Protein AF-A0A9N9NSD9-F1 (afdb_monomer)

Foldseek 3Di:
DPDDDADDQFPDDDPPGHGDPSNVVVVVVVVVVVVVVCVVPPDPDDPVNVCVVVVVVCVVCVPPVVVVVVVVVVVVVLVVVLVVLLVQLLVLLLVLLVVLLVVLLVVLVVCLVPDDPVVLVVSLVVLLQCLPALVDHPDPPPVSSVSSVVSVVVSQVSCVPPPCNVVSVVVVVVSSVVSSVVSSVVSSVVNVVSVVVVVVVVVVVD

Solvent-accessible surface area (backbone atoms only — not comparable to full-atom values): 11523 Å² total; per-residue (Å²): 136,94,74,86,82,74,56,60,68,34,75,46,95,52,96,81,40,54,74,20,66,65,25,51,49,48,52,52,49,49,52,50,52,50,52,49,52,58,67,72,39,88,70,81,73,53,69,67,61,51,50,50,50,51,48,51,48,48,53,63,49,63,55,60,56,46,64,51,46,52,50,50,48,52,52,47,50,53,49,50,54,50,49,53,50,51,50,53,27,49,54,29,44,51,49,27,52,49,54,48,50,52,52,51,52,52,52,48,66,73,51,52,93,73,68,46,76,69,56,49,55,55,45,57,50,49,52,58,56,54,51,43,54,56,85,42,67,80,57,84,87,46,60,43,28,51,52,20,43,52,44,41,52,52,47,47,66,73,26,69,93,40,9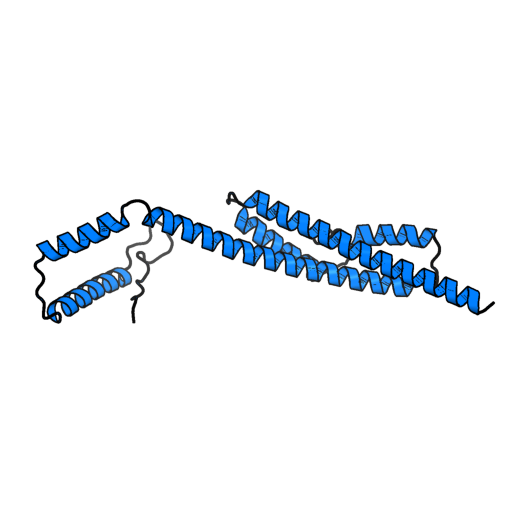4,60,30,65,61,54,54,50,52,51,53,53,45,50,53,50,53,39,54,51,53,50,50,53,52,51,52,54,52,52,54,51,53,55,54,53,54,51,54,56,64,75,75,109

Radius of gyration: 31.67 Å; Cα contacts (8 Å, |Δi|>4): 102; chains: 1; bounding box: 67×34×93 Å

Organism: NCBI:txid144679

Structure (mmCIF, N/CA/C/O backbone):
data_AF-A0A9N9NSD9-F1
#
_entry.id   AF-A0A9N9NSD9-F1
#
loop_
_atom_site.group_PDB
_atom_site.id
_atom_site.type_symbol
_atom_site.label_atom_id
_atom_site.label_alt_id
_atom_site.label_comp_id
_atom_site.label_asym_id
_atom_site.label_entity_id
_atom_site.label_seq_id
_atom_site.pdbx_PDB_ins_code
_atom_site.Cartn_x
_atom_site.Cartn_y
_atom_site.Cartn_z
_atom_site.occupancy
_atom_site.B_iso_or_equiv
_atom_site.auth_seq_id
_atom_site.auth_comp_id
_atom_site.auth_asym_id
_atom_site.auth_atom_id
_atom_site.pdbx_PDB_model_num
ATOM 1 N N . GLU A 1 1 ? -0.241 -4.561 39.359 1.00 40.72 1 GLU A N 1
ATOM 2 C CA . GLU A 1 1 ? -0.656 -4.460 37.942 1.00 40.72 1 GLU A CA 1
ATOM 3 C C . GLU A 1 1 ? -1.825 -3.500 37.853 1.00 40.72 1 GLU A C 1
ATOM 5 O O . GLU A 1 1 ? -2.701 -3.577 38.703 1.00 40.72 1 GLU A O 1
ATOM 10 N N . LEU A 1 2 ? -1.791 -2.540 36.927 1.00 46.28 2 LEU A N 1
ATOM 11 C CA . LEU A 1 2 ? -2.645 -1.347 37.004 1.00 46.28 2 LEU A CA 1
ATOM 12 C C . LEU A 1 2 ? -3.941 -1.409 36.187 1.00 46.28 2 LEU A C 1
ATOM 14 O O . LEU A 1 2 ? -4.759 -0.519 36.351 1.00 46.28 2 LEU A O 1
ATOM 18 N N . LEU A 1 3 ? -4.199 -2.450 35.393 1.00 54.34 3 LEU A N 1
ATOM 19 C CA . LEU A 1 3 ? -5.506 -2.672 34.764 1.00 54.34 3 LEU A CA 1
ATOM 20 C C . LEU A 1 3 ? -5.724 -4.176 34.573 1.00 54.34 3 LEU A C 1
ATOM 22 O O . LEU A 1 3 ? -5.040 -4.813 33.777 1.00 54.34 3 LEU A O 1
ATOM 26 N N . LYS A 1 4 ? -6.660 -4.747 35.334 1.00 63.72 4 LYS A N 1
ATOM 27 C CA . LYS A 1 4 ? -7.074 -6.146 35.193 1.00 63.72 4 LYS A CA 1
ATOM 28 C C . LYS A 1 4 ? -7.916 -6.258 33.925 1.00 63.72 4 LYS A C 1
ATOM 30 O O . LYS A 1 4 ? -8.929 -5.572 33.794 1.00 63.72 4 LYS A O 1
ATOM 35 N N . GLN A 1 5 ? -7.463 -7.061 32.973 1.00 71.75 5 GLN A N 1
ATOM 36 C CA . GLN A 1 5 ? -8.176 -7.257 31.718 1.00 71.75 5 GLN A CA 1
ATOM 37 C C . GLN A 1 5 ? -9.383 -8.171 31.960 1.00 71.75 5 GLN A C 1
ATOM 39 O O . GLN A 1 5 ? -9.229 -9.247 32.531 1.00 71.75 5 GLN A O 1
ATOM 44 N N . PHE A 1 6 ? -10.570 -7.722 31.549 1.00 78.38 6 PHE A N 1
ATOM 45 C CA . PHE A 1 6 ? -11.799 -8.514 31.606 1.00 78.38 6 PHE A CA 1
ATOM 46 C C . PHE A 1 6 ? -11.888 -9.452 30.407 1.00 78.38 6 PHE A C 1
ATOM 48 O O . PHE A 1 6 ? -11.532 -9.075 29.285 1.00 78.38 6 PHE A O 1
ATOM 55 N N . HIS A 1 7 ? -12.433 -10.643 30.630 1.00 85.31 7 HIS A N 1
ATOM 56 C CA . HIS A 1 7 ? -12.840 -11.537 29.560 1.00 85.31 7 HIS A CA 1
ATOM 57 C C . HIS A 1 7 ? -14.020 -10.945 28.764 1.00 85.31 7 HIS A C 1
ATOM 59 O O . HIS A 1 7 ? -14.710 -10.035 29.229 1.00 85.31 7 HIS A O 1
ATOM 65 N N . PRO A 1 8 ? -14.266 -11.408 27.529 1.00 79.31 8 PRO A N 1
ATOM 66 C CA . PRO A 1 8 ? -15.390 -10.927 26.732 1.00 79.31 8 PRO A CA 1
ATOM 67 C C . PRO A 1 8 ? -16.741 -11.159 27.421 1.00 79.31 8 PRO A C 1
ATOM 69 O O . PRO A 1 8 ? -16.993 -12.227 27.964 1.00 79.31 8 PRO A O 1
ATOM 72 N N . PHE A 1 9 ? -17.655 -10.191 27.315 1.00 78.06 9 PHE A N 1
ATOM 73 C CA . PHE A 1 9 ? -18.998 -10.257 27.916 1.00 78.06 9 PHE A CA 1
ATOM 74 C C . PHE A 1 9 ? -19.836 -11.475 27.469 1.00 78.06 9 PHE A C 1
ATOM 76 O O . PHE A 1 9 ? -20.730 -11.919 28.189 1.00 78.06 9 PHE A O 1
ATOM 83 N N . LYS A 1 10 ? -19.565 -12.025 26.281 1.00 80.00 10 LYS A N 1
ATOM 84 C CA . LYS A 1 10 ? -20.271 -13.179 25.704 1.00 80.00 10 LYS A CA 1
ATOM 85 C C . LYS A 1 10 ? -19.296 -14.306 25.391 1.00 80.00 10 LYS A C 1
ATOM 87 O O . LYS A 1 10 ? -18.181 -14.046 24.946 1.00 80.00 10 LYS A O 1
ATOM 92 N N . ASN A 1 11 ? -19.765 -15.550 25.488 1.00 78.69 11 ASN A N 1
ATOM 93 C CA . ASN A 1 11 ? -19.000 -16.753 25.126 1.00 78.69 11 ASN A CA 1
ATOM 94 C C . ASN A 1 11 ? -18.931 -17.000 23.601 1.00 78.69 11 ASN A C 1
ATOM 96 O O . ASN A 1 11 ? -18.936 -18.137 23.134 1.00 78.69 11 ASN A O 1
ATOM 100 N N . GLY A 1 12 ? -18.894 -15.933 22.799 1.00 67.88 12 GLY A N 1
ATOM 101 C CA . GLY A 1 12 ? -18.822 -16.018 21.344 1.00 67.88 12 GLY A CA 1
ATOM 102 C C . GLY A 1 12 ? -18.992 -14.668 20.646 1.00 67.88 12 GLY A C 1
ATOM 103 O O . GLY A 1 12 ? -19.476 -13.702 21.229 1.00 67.88 12 GLY A O 1
ATOM 104 N N . ALA A 1 13 ? -18.612 -14.618 19.368 1.00 66.75 13 ALA A N 1
ATOM 105 C CA . ALA A 1 13 ? -18.650 -13.413 18.533 1.00 66.75 13 ALA A CA 1
ATOM 106 C C . ALA A 1 13 ? -20.033 -13.105 17.916 1.00 66.75 13 ALA A C 1
ATOM 108 O O . ALA A 1 13 ? -20.178 -12.113 17.204 1.00 66.75 13 ALA A O 1
ATOM 109 N N . SER A 1 14 ? -21.055 -13.937 18.156 1.00 67.38 14 SER A N 1
ATOM 110 C CA . SER A 1 14 ? -22.394 -13.729 17.594 1.00 67.38 14 SER A CA 1
ATOM 111 C C . SER A 1 14 ? -23.263 -12.829 18.478 1.00 67.38 14 SER A C 1
ATOM 113 O O . SER A 1 14 ? -23.148 -12.793 19.706 1.00 67.38 14 SER A O 1
ATOM 115 N N . THR A 1 15 ? -24.203 -12.119 17.855 1.00 63.25 15 THR A N 1
ATOM 116 C CA . THR A 1 15 ? -25.188 -11.275 18.550 1.00 63.25 15 THR A CA 1
ATOM 117 C C . THR A 1 15 ? -26.047 -12.059 19.547 1.00 63.25 15 THR A C 1
ATOM 119 O O . THR A 1 15 ? -26.429 -11.496 20.574 1.00 63.25 15 THR A O 1
ATOM 122 N N . TYR A 1 16 ? -26.262 -13.354 19.304 1.00 70.94 16 TYR A N 1
ATOM 123 C CA . TYR A 1 16 ? -27.062 -14.263 20.135 1.00 70.94 16 TYR A CA 1
ATOM 124 C C . TYR A 1 16 ? -26.241 -15.122 21.108 1.00 70.94 16 TYR A C 1
ATOM 126 O O . TYR A 1 16 ? -26.807 -15.993 21.764 1.00 70.94 16 TYR A O 1
ATOM 134 N N . ALA A 1 17 ? -24.921 -14.922 21.198 1.00 72.56 17 ALA A N 1
ATOM 135 C CA . ALA A 1 17 ? -24.093 -15.703 22.110 1.00 72.56 17 ALA A CA 1
ATOM 136 C C . ALA A 1 17 ? -24.527 -15.488 23.576 1.00 72.56 17 ALA A C 1
ATOM 138 O O . ALA A 1 17 ? -24.829 -14.349 23.961 1.00 72.56 17 ALA A O 1
ATOM 139 N N . PRO A 1 18 ? -24.561 -16.560 24.390 1.00 74.75 18 PRO A N 1
ATOM 140 C CA . PRO A 1 18 ? -24.942 -16.463 25.791 1.00 74.75 18 PRO A CA 1
ATOM 141 C C . PRO A 1 18 ? -23.910 -15.644 26.592 1.00 74.75 18 PRO A C 1
ATOM 143 O O . PRO A 1 18 ? -22.751 -15.526 26.166 1.00 74.75 18 PRO A O 1
ATOM 146 N N . PRO A 1 19 ? -24.311 -15.078 27.747 1.00 78.94 19 PRO A N 1
ATOM 147 C CA . PRO A 1 19 ? -23.400 -14.369 28.645 1.00 78.94 19 PRO A CA 1
ATOM 148 C C . PRO A 1 19 ? -22.202 -15.236 29.051 1.00 78.94 19 PRO A C 1
ATOM 150 O O . PRO A 1 19 ? -22.341 -16.447 29.219 1.00 78.94 19 PRO A O 1
ATOM 153 N N . SER A 1 20 ? -21.030 -14.617 29.199 1.00 85.75 20 SER A N 1
ATOM 154 C CA . SER A 1 20 ? -19.822 -15.313 29.639 1.00 85.75 20 SER A CA 1
ATOM 155 C C . SER A 1 20 ? -19.809 -15.516 31.152 1.00 85.75 20 SER A C 1
ATOM 157 O O . SER A 1 20 ? -19.921 -14.562 31.923 1.00 85.75 20 SER A O 1
ATOM 159 N N . GLU A 1 21 ? -19.628 -16.767 31.567 1.00 85.44 21 GLU A N 1
ATOM 160 C CA . GLU A 1 21 ? -19.418 -17.138 32.967 1.00 85.44 21 GLU A CA 1
ATOM 161 C C . GLU A 1 21 ? -18.079 -16.591 33.482 1.00 85.44 21 GLU A C 1
ATOM 163 O O . GLU A 1 21 ? -18.027 -16.024 34.567 1.00 85.44 21 GLU A O 1
ATOM 168 N N . GLN A 1 22 ? -17.029 -16.616 32.655 1.00 82.50 22 GLN A N 1
ATOM 169 C CA . GLN A 1 22 ? -15.723 -16.038 32.990 1.00 82.50 22 GLN A CA 1
ATOM 170 C C . GLN A 1 22 ? -15.800 -14.519 33.184 1.00 82.50 22 GLN A C 1
ATOM 172 O O . GLN A 1 22 ? -15.206 -13.981 34.114 1.00 82.50 22 GLN A O 1
ATOM 177 N N . TYR A 1 23 ? -16.577 -13.812 32.357 1.00 82.38 23 TYR A N 1
ATOM 178 C CA . TYR A 1 23 ? -16.827 -12.386 32.587 1.00 82.38 23 TYR A CA 1
ATOM 179 C C . TYR A 1 23 ? -17.579 -12.142 33.900 1.00 82.38 23 TYR A C 1
ATOM 181 O O . TYR A 1 23 ? -17.274 -11.195 34.624 1.00 82.38 23 TYR A O 1
ATOM 189 N N . HIS A 1 24 ? -18.557 -12.991 34.227 1.00 83.06 24 HIS A N 1
ATOM 190 C CA . HIS A 1 24 ? -19.264 -12.904 35.502 1.00 83.06 24 HIS A CA 1
ATOM 191 C C . HIS A 1 24 ? -18.311 -13.107 36.691 1.00 83.06 24 HIS A C 1
ATOM 193 O O . HIS A 1 24 ? -18.354 -12.334 37.649 1.00 83.06 24 HIS A O 1
ATOM 199 N N . GLU A 1 25 ? -17.406 -14.081 36.609 1.00 85.12 25 GLU A N 1
ATOM 200 C CA . GLU A 1 25 ? -16.359 -14.312 37.608 1.00 85.12 25 GLU A CA 1
ATOM 201 C C . GLU A 1 25 ? -15.393 -13.129 37.726 1.00 85.12 25 GLU A C 1
ATOM 203 O O . GLU A 1 25 ? -15.065 -12.721 38.841 1.00 85.12 25 GLU A O 1
ATOM 208 N N . ASP A 1 26 ? -14.980 -12.522 36.611 1.00 79.81 26 ASP A N 1
ATOM 209 C CA . ASP A 1 26 ? -14.129 -11.329 36.627 1.00 79.81 26 ASP A CA 1
ATOM 210 C C . ASP A 1 26 ? -14.802 -10.156 37.341 1.00 79.81 26 ASP A C 1
ATOM 212 O O . ASP A 1 26 ? -14.161 -9.452 38.127 1.00 79.81 26 ASP A O 1
ATOM 216 N N . VAL A 1 27 ? -16.099 -9.956 37.090 1.00 77.12 27 VAL A N 1
ATOM 217 C CA . VAL A 1 27 ? -16.915 -8.929 37.746 1.00 77.12 27 VAL A CA 1
ATOM 218 C C . VAL A 1 27 ? -17.038 -9.214 39.241 1.00 77.12 27 VAL A C 1
ATOM 220 O O . VAL A 1 27 ? -16.793 -8.319 40.050 1.00 77.12 27 VAL A O 1
ATOM 223 N N . ASN A 1 28 ? -17.343 -10.455 39.627 1.00 81.38 28 ASN A N 1
ATOM 224 C CA . ASN A 1 28 ? -17.419 -10.851 41.035 1.00 81.38 28 ASN A CA 1
ATOM 225 C C . ASN A 1 28 ? -16.077 -10.642 41.742 1.00 81.38 28 ASN A C 1
ATOM 227 O O . ASN A 1 28 ? -16.026 -10.047 42.817 1.00 81.38 28 ASN A O 1
ATOM 231 N N . LYS A 1 29 ? -14.975 -11.037 41.102 1.00 82.44 29 LYS A N 1
ATOM 232 C CA . LYS A 1 29 ? -13.626 -10.851 41.633 1.00 82.44 29 LYS A CA 1
ATOM 233 C C . LYS A 1 29 ? -13.256 -9.371 41.736 1.00 82.44 29 LYS A C 1
ATOM 235 O O . LYS A 1 29 ? -12.608 -8.983 42.699 1.00 82.44 29 LYS A O 1
ATOM 240 N N . LEU A 1 30 ? -13.668 -8.525 40.785 1.00 77.75 30 LEU A N 1
ATOM 241 C CA . LEU A 1 30 ? -13.504 -7.072 40.902 1.00 77.75 30 LEU A CA 1
ATOM 242 C C . LEU A 1 30 ? -14.268 -6.533 42.119 1.00 77.75 30 LEU A C 1
ATOM 244 O O . LEU A 1 30 ? -13.713 -5.737 42.872 1.00 77.75 30 LEU A O 1
ATOM 248 N N . TYR A 1 31 ? -15.516 -6.960 42.328 1.00 73.44 31 TYR A N 1
ATOM 249 C CA . TYR A 1 31 ? -16.283 -6.554 43.505 1.00 73.44 31 TYR A CA 1
ATOM 250 C C . TYR A 1 31 ? -15.598 -6.982 44.804 1.00 73.44 31 TYR A C 1
ATOM 252 O O . TYR A 1 31 ? -15.484 -6.169 45.720 1.00 73.44 31 TYR A O 1
ATOM 260 N N . GLU A 1 32 ? -15.098 -8.215 44.883 1.00 81.19 32 GLU A N 1
ATOM 261 C CA . GLU A 1 32 ? -14.335 -8.697 46.038 1.00 81.19 32 GLU A CA 1
ATOM 262 C C . GLU A 1 32 ? -13.052 -7.888 46.265 1.00 81.19 32 GLU A C 1
ATOM 264 O O . GLU A 1 32 ? -12.787 -7.476 47.396 1.00 81.19 32 GLU A O 1
ATOM 269 N N . ASP A 1 33 ? -12.294 -7.609 45.201 1.00 77.88 33 ASP A N 1
ATOM 270 C CA . ASP A 1 33 ? -11.059 -6.822 45.249 1.00 77.88 33 ASP A CA 1
ATOM 271 C C . ASP A 1 33 ? -11.339 -5.387 45.739 1.00 77.88 33 ASP A C 1
ATOM 273 O O . ASP A 1 33 ? -10.637 -4.886 46.622 1.00 77.88 33 ASP A O 1
ATOM 277 N N . ILE A 1 34 ? -12.401 -4.742 45.237 1.00 71.12 34 ILE A N 1
ATOM 278 C CA . ILE A 1 34 ? -12.847 -3.412 45.685 1.00 71.12 34 ILE A CA 1
ATOM 279 C C . ILE A 1 34 ? -13.270 -3.461 47.153 1.00 71.12 34 ILE A C 1
ATOM 281 O O . ILE A 1 34 ? -12.830 -2.633 47.945 1.00 71.12 34 ILE A O 1
ATOM 285 N N . LEU A 1 35 ? -14.099 -4.433 47.545 1.00 75.12 35 LEU A N 1
ATOM 286 C CA . LEU A 1 35 ? -14.573 -4.562 48.923 1.00 75.12 35 LEU A CA 1
ATOM 287 C C . LEU A 1 35 ? -13.421 -4.809 49.898 1.00 75.12 35 LEU A C 1
ATOM 289 O O . LEU A 1 35 ? -13.429 -4.263 51.001 1.00 75.12 35 LEU A O 1
ATOM 293 N N . LYS A 1 36 ? -12.434 -5.615 49.503 1.00 79.31 36 LYS A N 1
ATOM 294 C CA . LYS A 1 36 ? -11.221 -5.852 50.284 1.00 79.31 36 LYS A CA 1
ATOM 295 C C . LYS A 1 36 ? -10.394 -4.573 50.408 1.00 79.31 36 LYS A C 1
ATOM 297 O O . LYS A 1 36 ? -10.096 -4.165 51.524 1.00 79.31 36 LYS A O 1
ATOM 302 N N . ALA A 1 37 ? -10.131 -3.883 49.299 1.00 68.94 37 ALA A N 1
ATOM 303 C CA . ALA A 1 37 ? -9.411 -2.611 49.309 1.00 68.94 37 ALA A CA 1
ATOM 304 C C . ALA A 1 37 ? -10.123 -1.542 50.161 1.00 68.94 37 ALA A C 1
ATOM 306 O O . ALA A 1 37 ? -9.478 -0.824 50.919 1.00 68.94 37 ALA A O 1
ATOM 307 N N . CYS A 1 38 ? -11.457 -1.471 50.107 1.00 67.00 38 CYS A N 1
ATOM 308 C CA . CYS A 1 38 ? -12.258 -0.578 50.945 1.00 67.00 38 CYS A CA 1
ATOM 309 C C . CYS A 1 38 ? -12.209 -0.939 52.436 1.00 67.00 38 CYS A C 1
ATOM 311 O O . CYS A 1 38 ? -12.295 -0.042 53.269 1.00 67.00 38 CYS A O 1
ATOM 313 N N . LYS A 1 39 ? -12.086 -2.226 52.788 1.00 72.19 39 LYS A N 1
ATOM 314 C CA . LYS A 1 39 ? -11.904 -2.671 54.181 1.00 72.19 39 LYS A CA 1
ATOM 315 C C . LYS A 1 39 ? -10.501 -2.364 54.704 1.00 72.19 39 LYS A C 1
ATOM 317 O O . LYS A 1 39 ? -10.365 -2.030 55.878 1.00 72.19 39 LYS A O 1
ATOM 322 N N . ASP A 1 40 ? -9.496 -2.466 53.837 1.00 71.94 40 ASP A N 1
ATOM 323 C CA . ASP A 1 40 ? -8.088 -2.224 54.165 1.00 71.94 40 ASP A CA 1
ATOM 324 C C . ASP A 1 40 ? -7.746 -0.717 54.203 1.00 71.94 40 ASP A C 1
ATOM 326 O O . ASP A 1 40 ? -6.752 -0.309 54.807 1.00 71.94 40 ASP A O 1
ATOM 330 N N . LEU A 1 41 ? -8.590 0.135 53.608 1.00 65.06 41 LEU A N 1
ATOM 331 C CA . LEU A 1 41 ? -8.523 1.590 53.727 1.00 65.06 41 LEU A CA 1
ATOM 332 C C . LEU A 1 41 ? -8.977 2.032 55.128 1.00 65.06 41 LEU A C 1
ATOM 334 O O . LEU A 1 41 ? -10.154 1.995 55.482 1.00 65.06 41 LEU A O 1
ATOM 338 N N . SER A 1 42 ? -8.028 2.517 55.927 1.00 57.84 42 SER A N 1
ATOM 339 C CA . SER A 1 42 ? -8.248 3.037 57.285 1.00 57.84 42 SER A CA 1
ATOM 340 C C . SER A 1 42 ? -9.151 4.280 57.335 1.00 57.84 42 SER A C 1
ATOM 342 O O . SER A 1 42 ? -9.717 4.596 58.384 1.00 57.84 42 SER A O 1
ATOM 344 N N . SER A 1 43 ? -9.344 4.965 56.205 1.00 62.41 43 SER A N 1
ATOM 345 C CA . SER A 1 43 ? -10.315 6.046 56.049 1.00 62.41 43 SER A CA 1
ATOM 346 C C . SER A 1 43 ? -11.679 5.490 55.630 1.00 62.41 43 SER A C 1
ATOM 348 O O . SER A 1 43 ? -11.928 5.243 54.448 1.00 62.41 43 SER A O 1
ATOM 350 N N . LYS A 1 44 ? -12.595 5.330 56.589 1.00 65.00 44 LYS A N 1
ATOM 351 C CA . LYS A 1 44 ? -14.011 5.094 56.280 1.00 65.00 44 LYS A CA 1
ATOM 352 C C . LYS A 1 44 ? -14.590 6.360 55.647 1.00 65.00 44 LYS A C 1
ATOM 354 O O . LYS A 1 44 ? -14.948 7.292 56.358 1.00 65.00 44 LYS A O 1
ATOM 359 N N . ILE A 1 45 ? -14.649 6.406 54.320 1.00 69.31 45 ILE A N 1
ATOM 360 C CA . ILE A 1 45 ? -15.426 7.420 53.605 1.00 69.31 45 ILE A CA 1
ATOM 361 C C . ILE A 1 45 ? -16.899 7.025 53.684 1.00 69.31 45 ILE A C 1
ATOM 363 O O . ILE A 1 45 ? -17.262 5.871 53.450 1.00 69.31 45 ILE A O 1
ATOM 367 N N . GLU A 1 46 ? -17.759 7.980 54.022 1.00 74.75 46 GLU A N 1
ATOM 368 C CA . GLU A 1 46 ? -19.199 7.752 54.001 1.00 74.75 46 GLU A CA 1
ATOM 369 C C . GLU A 1 46 ? -19.690 7.593 52.559 1.00 74.75 46 GLU A C 1
ATOM 371 O O . GLU A 1 46 ? -19.252 8.307 51.655 1.00 74.75 46 GLU A O 1
ATOM 376 N N . PHE A 1 47 ? -20.657 6.697 52.334 1.00 68.06 47 PHE A N 1
ATOM 377 C CA . PHE A 1 47 ? -21.208 6.436 50.998 1.00 68.06 47 PHE A CA 1
ATOM 378 C C . PHE A 1 47 ? -21.668 7.715 50.283 1.00 68.06 47 PHE A C 1
ATOM 380 O O . PHE A 1 47 ? -21.495 7.839 49.076 1.00 68.06 47 PHE A O 1
ATOM 387 N N . LYS A 1 48 ? -22.195 8.698 51.025 1.00 73.25 48 LYS A N 1
ATOM 388 C CA . LYS A 1 48 ? -22.604 9.998 50.478 1.00 73.25 48 LYS A CA 1
ATOM 389 C C . LYS A 1 48 ? -21.429 10.768 49.866 1.00 73.25 48 LYS A C 1
ATOM 391 O O . LYS A 1 48 ? -21.548 11.253 48.746 1.00 73.25 48 LYS A O 1
ATOM 396 N N . GLN A 1 49 ? -20.299 10.826 50.567 1.00 69.81 49 GLN A N 1
ATOM 397 C CA . GLN A 1 49 ? -19.079 11.477 50.084 1.00 69.81 49 GLN A CA 1
ATOM 398 C C . GLN A 1 49 ? -18.496 10.726 48.882 1.00 69.81 49 GLN A C 1
ATOM 400 O O . GLN A 1 49 ? -18.074 11.345 47.910 1.00 69.81 49 GLN A O 1
ATOM 405 N N . TRP A 1 50 ? -18.524 9.390 48.909 1.00 74.75 50 TRP A N 1
ATOM 406 C CA . TRP A 1 50 ? -18.100 8.576 47.769 1.00 74.75 50 TRP A CA 1
ATOM 407 C C . TRP A 1 50 ? -18.987 8.804 46.539 1.00 74.75 50 TRP A C 1
ATOM 409 O O . TRP A 1 50 ? -18.483 9.024 45.443 1.00 74.75 50 TRP A O 1
ATOM 419 N N . HIS A 1 51 ? -20.307 8.814 46.723 1.00 70.88 51 HIS A N 1
ATOM 420 C CA . HIS A 1 51 ? -21.270 9.087 45.662 1.00 70.88 51 HIS A CA 1
ATOM 421 C C . HIS A 1 51 ? -21.094 10.497 45.086 1.00 70.88 51 HIS A C 1
ATOM 423 O O . HIS A 1 51 ? -21.126 10.651 43.872 1.00 70.88 51 HIS A O 1
ATOM 429 N N . GLU A 1 52 ? -20.871 11.517 45.919 1.00 73.75 52 GLU A N 1
ATOM 430 C CA . GLU A 1 52 ? -20.575 12.882 45.459 1.00 73.75 52 GLU A CA 1
ATOM 431 C C . GLU A 1 52 ? -19.262 12.954 44.669 1.00 73.75 52 GLU A C 1
ATOM 433 O O . GLU A 1 52 ? -19.223 13.612 43.634 1.00 73.75 52 GLU A O 1
ATOM 438 N N . LEU A 1 53 ? -18.216 12.232 45.085 1.00 69.50 53 LEU A N 1
ATOM 439 C CA . LEU A 1 53 ? -16.949 12.151 44.349 1.00 69.50 53 LEU A CA 1
ATOM 440 C C . LEU A 1 53 ? -17.109 11.450 42.997 1.00 69.50 53 LEU A C 1
ATOM 442 O O . LEU A 1 53 ? -16.625 11.949 41.985 1.00 69.50 53 LEU A O 1
ATOM 446 N N . VAL A 1 54 ? -17.809 10.315 42.965 1.00 69.62 54 VAL A N 1
ATOM 447 C CA . VAL A 1 54 ? -18.076 9.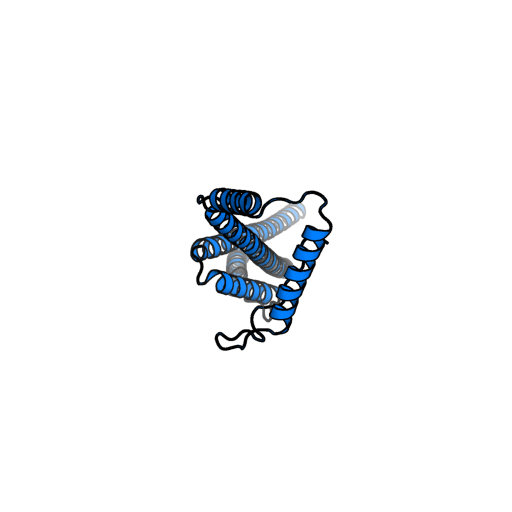559 41.733 1.00 69.62 54 VAL A CA 1
ATOM 448 C C . VAL A 1 54 ? -18.972 10.358 40.797 1.00 69.62 54 VAL A C 1
ATOM 450 O O . VAL A 1 54 ? -18.689 10.442 39.607 1.00 69.62 54 VAL A O 1
ATOM 453 N N . LYS A 1 55 ? -20.020 10.991 41.326 1.00 71.94 55 LYS A N 1
ATOM 454 C CA . LYS A 1 55 ? -20.906 11.866 40.563 1.00 71.94 55 LYS A CA 1
ATOM 455 C C . LYS A 1 55 ? -20.147 13.073 40.014 1.00 71.94 55 LYS A C 1
ATOM 457 O O . LYS A 1 55 ? -20.258 13.323 38.828 1.00 71.94 55 LYS A O 1
ATOM 462 N N . SER A 1 56 ? -19.322 13.744 40.817 1.00 68.25 56 SER A N 1
ATOM 463 C CA . SER A 1 56 ? -18.484 14.873 40.385 1.00 68.25 56 SER A CA 1
ATOM 464 C C . SER A 1 56 ? -17.460 14.468 39.322 1.00 68.25 56 SER A C 1
ATOM 466 O O . SER A 1 56 ? -17.284 15.172 38.327 1.00 68.25 56 SER A O 1
ATOM 468 N N . TYR A 1 57 ? -16.832 13.296 39.475 1.00 62.69 57 TYR A N 1
ATOM 469 C CA . TYR A 1 57 ? -15.968 12.714 38.451 1.00 62.69 57 TYR A CA 1
ATOM 470 C C . TYR A 1 57 ? -16.742 12.491 37.151 1.00 62.69 57 TYR A C 1
ATOM 472 O O . TYR A 1 57 ? -16.326 12.996 36.112 1.00 62.69 57 TYR A O 1
ATOM 480 N N . TRP A 1 58 ? -17.884 11.797 37.208 1.00 63.50 58 TRP A N 1
ATOM 481 C CA . TRP A 1 58 ? -18.699 11.519 36.028 1.00 63.50 58 TRP A CA 1
ATOM 482 C C . TRP A 1 58 ? -19.282 12.781 35.405 1.00 63.50 58 TRP A C 1
ATOM 484 O O . TRP A 1 58 ? -19.267 12.880 34.191 1.00 63.50 58 TRP A O 1
ATOM 494 N N . GLU A 1 59 ? -19.709 13.770 36.184 1.00 67.44 59 GLU A N 1
ATOM 495 C CA . GLU A 1 59 ? -20.131 15.085 35.694 1.00 67.44 59 GLU A CA 1
ATOM 496 C C . GLU A 1 59 ? -18.974 15.771 34.955 1.00 67.44 59 GLU A C 1
ATOM 498 O O . GLU A 1 59 ? -19.147 16.214 33.819 1.00 67.44 59 GLU A O 1
ATOM 503 N N . SER A 1 60 ? -17.766 15.726 35.524 1.00 58.69 60 SER A N 1
ATOM 504 C CA . SER A 1 60 ? -16.548 16.285 34.926 1.00 58.69 60 SER A CA 1
ATOM 505 C C . SER A 1 60 ? -16.116 15.577 33.637 1.00 58.69 60 SER A C 1
ATOM 507 O O . SER A 1 60 ? -15.658 16.242 32.713 1.00 58.69 60 SER A O 1
ATOM 509 N N . VAL A 1 61 ? -16.270 14.251 33.537 1.00 50.44 61 VAL A N 1
ATOM 510 C CA . VAL A 1 61 ? -15.963 13.505 32.299 1.00 50.44 61 VAL A CA 1
ATOM 511 C C . VAL A 1 61 ? -17.144 13.428 31.319 1.00 50.44 61 VAL A C 1
ATOM 513 O O . VAL A 1 61 ? -16.939 13.147 30.141 1.00 50.44 61 VAL A O 1
ATOM 516 N N . SER A 1 62 ? -18.375 13.698 31.762 1.00 56.72 62 SER A N 1
ATOM 517 C CA . SER A 1 62 ? -19.590 13.708 30.926 1.00 56.72 62 SER A CA 1
ATOM 518 C C . SER A 1 62 ? -19.793 15.014 30.164 1.00 56.72 62 SER A C 1
ATOM 520 O O . SER A 1 62 ? -20.486 15.021 29.145 1.00 56.72 62 SER A O 1
ATOM 522 N N . HIS A 1 63 ? -19.166 16.108 30.607 1.00 56.78 63 HIS A N 1
ATOM 523 C CA . HIS A 1 63 ? -19.075 17.337 29.830 1.00 56.78 63 HIS A CA 1
ATOM 524 C C . HIS A 1 63 ? -18.186 17.098 28.607 1.00 56.78 63 HIS A C 1
ATOM 526 O O . HIS A 1 63 ? -16.980 17.260 28.709 1.00 56.78 63 HIS A O 1
ATOM 532 N N . GLU A 1 64 ? -18.807 16.682 27.494 1.00 52.69 64 GLU A N 1
ATOM 533 C CA . GLU A 1 64 ? -18.432 16.689 26.059 1.00 52.69 64 GLU A CA 1
ATOM 534 C C . GLU A 1 64 ? -16.981 16.358 25.640 1.00 52.69 64 GLU A C 1
ATOM 536 O O . GLU A 1 64 ? -16.776 15.638 24.663 1.00 52.69 64 GLU A O 1
ATOM 541 N N . GLN A 1 65 ? -15.961 16.806 26.363 1.00 53.22 65 GLN A N 1
ATOM 542 C CA . GLN A 1 65 ? -14.551 16.549 26.120 1.00 53.22 65 GLN A CA 1
ATOM 543 C C . GLN A 1 65 ? -14.182 15.071 26.123 1.00 53.22 65 GLN A C 1
ATOM 545 O O . GLN A 1 65 ? -13.339 14.718 25.316 1.00 53.22 65 GLN A O 1
ATOM 550 N N . PHE A 1 66 ? -14.772 14.187 26.933 1.00 49.59 66 PHE A N 1
ATOM 551 C CA . PHE A 1 66 ? -14.327 12.785 26.934 1.00 49.59 66 PHE A CA 1
ATOM 552 C C . PHE A 1 66 ? -14.793 12.021 25.686 1.00 49.59 66 PHE A C 1
ATOM 554 O O . PHE A 1 66 ? -13.999 11.319 25.068 1.00 49.59 66 PHE A O 1
ATOM 561 N N . ALA A 1 67 ? -16.045 12.206 25.250 1.00 51.12 67 ALA A N 1
ATOM 562 C CA . ALA A 1 67 ? -16.554 11.617 24.007 1.00 51.12 67 ALA A CA 1
ATOM 563 C C . ALA A 1 67 ? -15.882 12.230 22.764 1.00 51.12 67 ALA A C 1
ATOM 565 O O . ALA A 1 67 ? -15.549 11.506 21.825 1.00 51.12 67 ALA A O 1
ATOM 566 N N . VAL A 1 68 ? -15.615 13.543 22.781 1.00 54.34 6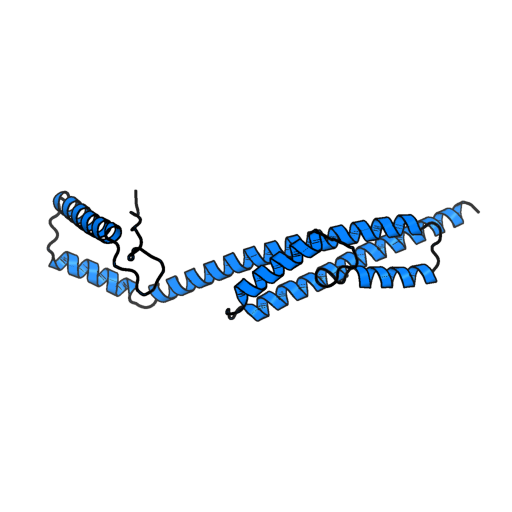8 VAL A N 1
ATOM 567 C CA . VAL A 1 68 ? -14.834 14.229 21.741 1.00 54.34 68 VAL A CA 1
ATOM 568 C C . VAL A 1 68 ? -13.377 13.757 21.751 1.00 54.34 68 VAL A C 1
ATOM 570 O O . VAL A 1 68 ? -12.833 13.478 20.692 1.00 54.34 68 VAL A O 1
ATOM 573 N N . GLN A 1 69 ? -12.749 13.571 22.915 1.00 52.38 69 GLN A N 1
ATOM 574 C CA . GLN A 1 69 ? -11.389 13.031 23.031 1.00 52.38 69 GLN A CA 1
ATOM 575 C C . GLN A 1 69 ? -11.319 11.573 22.575 1.00 52.38 69 GLN A C 1
ATOM 577 O O . GLN A 1 69 ? -10.395 11.232 21.852 1.00 52.38 69 GLN A O 1
ATOM 582 N N . PHE A 1 70 ? -12.294 10.722 22.905 1.00 53.03 70 PHE A N 1
ATOM 583 C CA . PHE A 1 70 ? -12.333 9.335 22.423 1.00 53.03 70 PHE A CA 1
ATOM 584 C C . PHE A 1 70 ? -12.556 9.253 20.910 1.00 53.03 70 PHE A C 1
ATOM 586 O O . PHE A 1 70 ? -11.906 8.453 20.236 1.00 53.03 70 PHE A O 1
ATOM 593 N N . LYS A 1 71 ? -13.436 10.103 20.364 1.00 57.88 71 LYS A N 1
ATOM 594 C CA . LYS A 1 71 ? -13.625 10.250 18.916 1.00 57.88 71 LYS A CA 1
ATOM 595 C C . LYS A 1 71 ? -12.328 10.710 18.245 1.00 57.88 71 LYS A C 1
ATOM 597 O O . LYS A 1 71 ? -11.886 10.067 17.300 1.00 57.88 71 LYS A O 1
ATOM 602 N N . ASN A 1 72 ?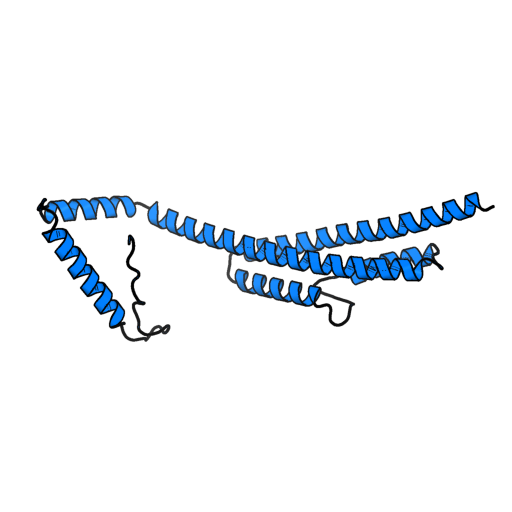 -11.661 11.716 18.809 1.00 64.62 72 ASN A N 1
ATOM 603 C CA . ASN A 1 72 ? -10.372 12.207 18.324 1.00 64.62 72 ASN A CA 1
ATOM 604 C C . ASN A 1 72 ? -9.277 11.134 18.415 1.00 64.62 72 ASN A C 1
ATOM 606 O O . ASN A 1 72 ? -8.465 11.018 17.508 1.00 64.62 72 ASN A O 1
ATOM 610 N N . VAL A 1 73 ? -9.254 10.316 19.471 1.00 71.19 73 VAL A N 1
ATOM 611 C CA . VAL A 1 73 ? -8.282 9.224 19.638 1.00 71.19 73 VAL A CA 1
ATOM 612 C C . VAL A 1 73 ? -8.526 8.112 18.617 1.00 71.19 73 VAL A C 1
ATOM 614 O O . VAL A 1 73 ? -7.576 7.645 17.992 1.00 71.19 73 VAL A O 1
ATOM 617 N N . LYS A 1 74 ? -9.784 7.720 18.382 1.00 75.56 74 LYS A N 1
ATOM 618 C CA . LYS A 1 74 ? -10.135 6.762 17.322 1.00 75.56 74 LYS A CA 1
ATOM 619 C C . LYS A 1 74 ? -9.727 7.290 15.944 1.00 75.56 74 LYS A C 1
ATOM 621 O O . LYS A 1 74 ? -9.071 6.575 15.195 1.00 75.56 74 LYS A O 1
ATOM 626 N N . GLU A 1 75 ? -10.054 8.542 15.638 1.00 75.12 75 GLU A N 1
ATOM 627 C CA . GLU A 1 75 ? -9.667 9.200 14.384 1.00 75.12 75 GLU A CA 1
ATOM 628 C C . GLU A 1 75 ? -8.138 9.307 14.237 1.00 75.12 75 GLU A C 1
ATOM 630 O O . GLU A 1 75 ? -7.609 9.101 13.145 1.00 75.12 75 GLU A O 1
ATOM 635 N N . MET A 1 76 ? -7.401 9.548 15.329 1.00 73.00 76 MET A N 1
ATOM 636 C CA . MET A 1 76 ? -5.933 9.526 15.339 1.00 73.00 76 MET A CA 1
ATOM 637 C C . MET A 1 76 ? -5.377 8.130 15.043 1.00 73.00 76 MET A C 1
ATOM 639 O O . MET A 1 76 ? -4.472 8.010 14.219 1.00 73.00 76 MET A O 1
ATOM 643 N N . TYR A 1 77 ? -5.906 7.075 15.668 1.00 81.88 77 TYR A N 1
ATOM 644 C CA . TYR A 1 77 ? -5.470 5.704 15.384 1.00 81.88 77 TYR A CA 1
ATOM 645 C C . TYR A 1 77 ? -5.785 5.294 13.947 1.00 81.88 77 TYR A C 1
ATOM 647 O O . TYR A 1 77 ? -4.918 4.747 13.270 1.00 81.88 77 TYR A O 1
ATOM 655 N N . GLU A 1 78 ? -6.975 5.624 13.444 1.00 85.19 78 GLU A N 1
ATOM 656 C CA . GLU A 1 78 ? -7.331 5.397 12.042 1.00 85.19 78 GLU A CA 1
ATOM 657 C C . GLU A 1 78 ? -6.416 6.182 11.092 1.00 85.19 78 GLU A C 1
ATOM 659 O O . GLU A 1 78 ? -6.013 5.666 10.050 1.00 85.19 78 GLU A O 1
ATOM 664 N N . PHE A 1 79 ? -6.033 7.411 11.450 1.00 79.44 79 PHE A N 1
ATOM 665 C CA . PHE A 1 79 ? -5.066 8.197 10.689 1.00 79.44 79 PHE A CA 1
ATOM 666 C C . PHE A 1 79 ? -3.676 7.546 10.670 1.00 79.44 79 PHE A C 1
ATOM 668 O O . PHE A 1 79 ? -3.059 7.476 9.603 1.00 79.44 79 PHE A O 1
ATOM 675 N N . ILE A 1 80 ? -3.189 7.072 11.821 1.00 80.81 80 ILE A N 1
ATOM 676 C CA . ILE A 1 80 ? -1.886 6.405 11.963 1.00 80.81 80 ILE A CA 1
ATOM 677 C C . ILE A 1 80 ? -1.872 5.097 11.171 1.00 80.81 80 ILE A C 1
ATOM 679 O O . ILE A 1 80 ? -1.010 4.922 10.315 1.00 80.81 80 ILE A O 1
ATOM 683 N N . GLU A 1 81 ? -2.857 4.224 11.375 1.00 91.56 81 GLU A N 1
ATOM 684 C CA . GLU A 1 81 ? -2.946 2.938 10.679 1.00 91.56 81 GLU A CA 1
ATOM 685 C C . GLU A 1 81 ? -3.069 3.138 9.160 1.00 91.56 81 GLU A C 1
ATOM 687 O O . GLU A 1 81 ? -2.392 2.480 8.365 1.00 91.56 81 GLU A O 1
ATOM 692 N N . ARG A 1 82 ? -3.882 4.111 8.725 1.00 90.75 82 ARG A N 1
ATOM 693 C CA . ARG A 1 82 ? -3.962 4.495 7.311 1.00 90.75 82 ARG A CA 1
ATOM 694 C C . ARG A 1 82 ? -2.600 4.936 6.782 1.00 90.75 82 ARG A C 1
ATOM 696 O O . ARG A 1 82 ? -2.226 4.544 5.678 1.00 90.75 82 ARG A O 1
ATOM 703 N N . ARG A 1 83 ? -1.860 5.752 7.538 1.00 87.38 83 ARG A N 1
ATOM 704 C CA . ARG A 1 83 ? -0.520 6.210 7.151 1.00 87.38 83 ARG A CA 1
ATOM 705 C C . ARG A 1 83 ? 0.446 5.035 7.012 1.00 87.38 83 ARG A C 1
ATOM 707 O O . ARG A 1 83 ? 1.171 4.993 6.025 1.00 87.38 83 ARG A O 1
ATOM 714 N N . GLU A 1 84 ? 0.437 4.088 7.942 1.00 93.69 84 GLU A N 1
ATOM 715 C CA . GLU A 1 84 ? 1.270 2.880 7.883 1.00 93.69 84 GLU A CA 1
ATOM 716 C C . GLU A 1 84 ? 0.972 2.050 6.631 1.00 93.69 84 GLU A C 1
ATOM 718 O O . GLU A 1 84 ? 1.888 1.699 5.886 1.00 93.69 84 GLU A O 1
ATOM 723 N N . LYS A 1 85 ? -0.311 1.815 6.330 1.00 96.69 85 LYS A N 1
ATOM 724 C CA . LYS A 1 85 ? -0.719 1.093 5.116 1.00 96.69 85 LYS A CA 1
ATOM 725 C C . LYS A 1 85 ? -0.328 1.846 3.839 1.00 96.69 85 LYS A C 1
ATOM 727 O O . LYS A 1 85 ? 0.158 1.225 2.898 1.00 96.69 85 LYS A O 1
ATOM 732 N N . ILE A 1 86 ? -0.475 3.176 3.805 1.00 93.56 86 ILE A N 1
ATOM 733 C CA . ILE A 1 86 ? 0.001 4.013 2.688 1.00 93.56 86 ILE A CA 1
ATOM 734 C C . ILE A 1 86 ? 1.512 3.852 2.499 1.00 93.56 86 ILE A C 1
ATOM 736 O O . ILE A 1 86 ? 1.959 3.665 1.369 1.00 93.56 86 ILE A O 1
ATOM 740 N N . THR A 1 87 ? 2.297 3.927 3.576 1.00 94.56 87 THR A N 1
ATOM 741 C CA . THR A 1 87 ? 3.756 3.762 3.519 1.00 94.56 87 THR A CA 1
ATOM 742 C C . THR A 1 87 ? 4.123 2.398 2.949 1.00 94.56 87 THR A C 1
ATOM 744 O O . THR A 1 87 ? 4.896 2.332 1.999 1.00 94.56 87 THR A O 1
ATOM 747 N N . LYS A 1 88 ? 3.490 1.329 3.435 1.00 96.50 88 LYS A N 1
ATOM 748 C CA . LYS A 1 88 ? 3.732 -0.034 2.953 1.00 96.50 88 LYS A CA 1
ATOM 749 C C . LYS A 1 88 ? 3.437 -0.187 1.457 1.00 96.50 88 LYS A C 1
ATOM 751 O O . LYS A 1 88 ? 4.222 -0.786 0.728 1.00 96.50 88 LYS A O 1
ATOM 756 N N . VAL A 1 89 ? 2.339 0.401 0.974 1.00 97.38 89 VAL A N 1
ATOM 757 C CA . VAL A 1 89 ? 2.015 0.421 -0.463 1.00 97.38 89 VAL A CA 1
ATOM 758 C C . VAL A 1 89 ? 3.085 1.169 -1.260 1.00 97.38 89 VAL A C 1
ATOM 760 O O . VAL A 1 89 ? 3.530 0.669 -2.292 1.00 97.38 89 VAL A O 1
ATOM 763 N N . LYS A 1 90 ? 3.534 2.339 -0.786 1.00 96.19 90 LYS A N 1
ATOM 764 C CA . LYS A 1 90 ? 4.596 3.117 -1.447 1.00 96.19 90 LYS A CA 1
ATOM 765 C C . LYS A 1 90 ? 5.908 2.345 -1.536 1.00 96.19 90 LYS A C 1
ATOM 767 O O . LYS A 1 90 ? 6.491 2.297 -2.610 1.00 96.19 90 LYS A O 1
ATOM 772 N N . GLU A 1 91 ? 6.317 1.683 -0.458 1.00 97.12 91 GLU A N 1
ATOM 773 C CA . GLU A 1 91 ? 7.522 0.848 -0.441 1.00 97.12 91 GLU A CA 1
ATOM 774 C C . GLU A 1 91 ? 7.451 -0.271 -1.485 1.00 97.12 91 GLU A C 1
ATOM 776 O O . GLU A 1 91 ? 8.410 -0.498 -2.218 1.00 97.12 91 GLU A O 1
ATOM 781 N N . LYS A 1 92 ? 6.306 -0.958 -1.604 1.00 97.12 92 LYS A N 1
ATOM 782 C CA . LYS A 1 92 ? 6.139 -1.995 -2.635 1.00 97.12 92 LYS A CA 1
ATOM 783 C C . LYS A 1 92 ? 6.123 -1.423 -4.049 1.00 97.12 92 LYS A C 1
ATOM 785 O O . LYS A 1 92 ? 6.697 -2.028 -4.950 1.00 97.12 92 LYS A O 1
ATOM 790 N N . ILE A 1 93 ? 5.516 -0.254 -4.245 1.00 95.56 93 ILE A N 1
ATOM 791 C CA . ILE A 1 93 ? 5.573 0.465 -5.523 1.00 95.56 93 ILE A CA 1
ATOM 792 C C . ILE A 1 93 ? 7.028 0.799 -5.882 1.00 95.56 93 ILE A C 1
ATOM 794 O O . ILE A 1 93 ? 7.434 0.553 -7.014 1.00 95.56 93 ILE A O 1
ATOM 798 N N . ASP A 1 94 ? 7.828 1.285 -4.933 1.00 95.62 94 ASP A N 1
ATOM 799 C CA . ASP A 1 94 ? 9.240 1.610 -5.168 1.00 95.62 94 ASP A CA 1
ATOM 800 C C . ASP A 1 94 ? 10.061 0.383 -5.562 1.00 95.62 94 ASP A C 1
ATOM 802 O O . ASP A 1 94 ? 10.898 0.466 -6.462 1.00 95.62 94 ASP A O 1
ATOM 806 N N . LEU A 1 95 ? 9.817 -0.762 -4.918 1.00 95.00 95 LEU A N 1
ATOM 807 C CA . LEU A 1 95 ? 10.458 -2.027 -5.285 1.00 95.00 95 LEU A CA 1
ATOM 808 C C . LEU A 1 95 ? 10.090 -2.449 -6.711 1.00 95.00 95 LEU A C 1
ATOM 810 O O . LEU A 1 95 ? 10.976 -2.814 -7.484 1.00 95.00 95 LEU A O 1
ATOM 814 N N . ALA A 1 96 ? 8.817 -2.320 -7.096 1.00 94.75 96 ALA A N 1
ATOM 815 C CA . ALA A 1 96 ? 8.374 -2.607 -8.457 1.00 94.75 96 ALA A CA 1
ATOM 816 C C . ALA A 1 96 ? 9.042 -1.676 -9.485 1.00 94.75 96 ALA A C 1
ATOM 818 O O . ALA A 1 96 ? 9.587 -2.149 -10.484 1.00 94.75 96 ALA A O 1
ATOM 819 N N . PHE A 1 97 ? 9.078 -0.363 -9.225 1.00 94.50 97 PHE A N 1
ATOM 820 C CA . PHE A 1 97 ? 9.766 0.597 -10.095 1.00 94.50 97 PHE A CA 1
ATOM 821 C C . PHE A 1 97 ? 11.263 0.328 -10.192 1.00 94.50 97 PHE A C 1
ATOM 823 O O . PHE A 1 97 ? 11.820 0.404 -11.287 1.00 94.50 97 PHE A O 1
ATOM 830 N N . ARG A 1 98 ? 11.916 -0.044 -9.089 1.00 93.12 98 ARG A N 1
ATOM 831 C CA . ARG A 1 98 ? 13.333 -0.412 -9.089 1.00 93.12 98 ARG A CA 1
ATOM 832 C C . ARG A 1 98 ? 13.595 -1.651 -9.941 1.00 93.12 98 ARG A C 1
ATOM 834 O O . ARG A 1 98 ? 14.476 -1.606 -10.793 1.00 93.12 98 ARG A O 1
ATOM 841 N N . ALA A 1 99 ? 12.808 -2.712 -9.774 1.00 92.00 99 ALA A N 1
ATOM 842 C CA . ALA A 1 99 ? 12.953 -3.936 -10.560 1.00 92.00 99 ALA A CA 1
ATOM 843 C C . ALA A 1 99 ? 12.794 -3.668 -12.069 1.00 92.00 99 ALA A C 1
ATOM 845 O O . ALA A 1 99 ? 13.594 -4.134 -12.882 1.00 92.00 99 ALA A O 1
ATOM 846 N N . HIS A 1 100 ? 11.807 -2.852 -12.447 1.00 91.69 100 HIS A N 1
ATOM 847 C CA . HIS A 1 100 ? 11.592 -2.461 -13.842 1.00 91.69 100 HIS A CA 1
ATOM 848 C C . HIS A 1 100 ? 12.691 -1.537 -14.379 1.00 91.69 100 HIS A C 1
ATOM 850 O O . HIS A 1 100 ? 13.083 -1.662 -15.542 1.00 91.69 100 HIS A O 1
ATOM 856 N N . ALA A 1 101 ? 13.224 -0.639 -13.549 1.00 91.06 101 ALA A N 1
ATOM 857 C CA . ALA A 1 101 ? 14.361 0.198 -13.910 1.00 91.06 101 ALA A CA 1
ATOM 858 C C . ALA A 1 101 ? 15.626 -0.637 -14.141 1.00 91.06 101 ALA A C 1
ATOM 860 O O . ALA A 1 101 ? 16.341 -0.405 -15.112 1.00 91.06 101 ALA A O 1
ATOM 861 N N . GLU A 1 102 ? 15.884 -1.640 -13.301 1.00 90.31 102 GLU A N 1
ATOM 862 C CA . GLU A 1 102 ? 17.018 -2.555 -13.449 1.00 90.31 102 GLU A CA 1
ATOM 863 C C . GLU A 1 102 ? 16.893 -3.414 -14.707 1.00 90.31 102 GLU A C 1
ATOM 865 O O . GLU A 1 102 ? 17.862 -3.552 -15.457 1.00 90.31 102 GLU A O 1
ATOM 870 N N . TRP A 1 103 ? 15.702 -3.960 -14.967 1.00 88.62 103 TRP A N 1
ATOM 871 C CA . TRP A 1 103 ? 15.426 -4.708 -16.191 1.00 88.62 103 TRP A CA 1
ATOM 872 C C . TRP A 1 103 ? 15.631 -3.831 -17.432 1.00 88.62 103 TRP A C 1
ATOM 874 O O . TRP A 1 103 ? 16.393 -4.199 -18.324 1.00 88.62 103 TRP A O 1
ATOM 884 N N . SER A 1 104 ? 15.053 -2.626 -17.435 1.00 87.12 104 SER A N 1
ATOM 885 C CA . SER A 1 104 ? 15.191 -1.673 -18.544 1.00 87.12 104 SER A CA 1
ATOM 886 C C . SER A 1 104 ? 16.643 -1.234 -18.735 1.00 87.12 104 SER A C 1
ATOM 888 O O . SER A 1 104 ? 17.105 -1.117 -19.861 1.00 87.12 104 SER A O 1
ATOM 890 N N . SER A 1 105 ? 17.396 -1.031 -17.653 1.00 85.56 105 SER A N 1
ATOM 891 C CA . SER A 1 105 ? 18.823 -0.686 -17.716 1.00 85.56 105 SER A CA 1
ATOM 892 C C . SER A 1 105 ? 19.668 -1.805 -18.325 1.00 85.56 105 SER A C 1
ATOM 894 O O . SER A 1 105 ? 20.602 -1.537 -19.078 1.00 85.56 105 SER A O 1
ATOM 896 N N . LYS A 1 106 ? 19.362 -3.070 -18.010 1.00 85.25 106 LYS A N 1
ATOM 897 C CA . LYS A 1 106 ? 20.039 -4.222 -18.625 1.00 85.25 106 LYS A CA 1
ATOM 898 C C . LYS A 1 106 ? 19.719 -4.321 -20.114 1.00 85.25 106 LYS A C 1
ATOM 900 O O . LYS A 1 106 ? 20.631 -4.547 -20.902 1.00 85.25 106 LYS A O 1
ATOM 905 N N . ASP A 1 107 ? 18.460 -4.109 -20.488 1.00 82.19 107 ASP A N 1
ATOM 906 C CA . ASP A 1 107 ? 18.031 -4.118 -21.888 1.00 82.19 107 ASP A CA 1
ATOM 907 C C . ASP A 1 107 ? 18.683 -2.975 -22.696 1.00 82.19 107 ASP A C 1
ATOM 909 O O . ASP A 1 107 ? 19.159 -3.225 -23.802 1.00 82.19 107 ASP A O 1
ATOM 913 N N . ILE A 1 108 ? 18.845 -1.774 -22.106 1.00 75.56 108 ILE A N 1
ATOM 914 C CA . ILE A 1 108 ? 19.633 -0.666 -22.693 1.00 75.56 108 ILE A CA 1
ATOM 915 C C . ILE A 1 108 ? 21.048 -1.147 -23.021 1.00 75.5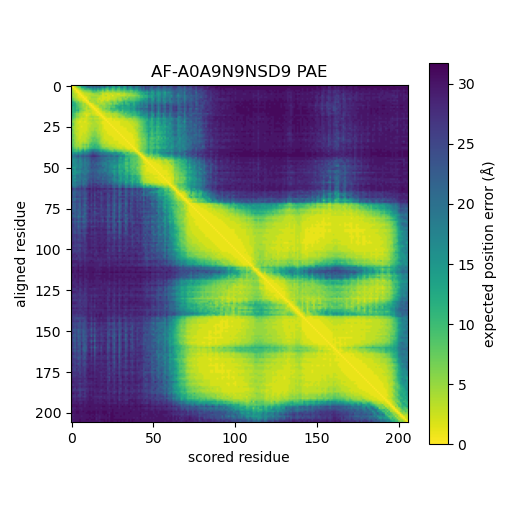6 108 ILE A C 1
ATOM 917 O O . ILE A 1 108 ? 21.498 -1.027 -24.156 1.00 75.56 108 ILE A O 1
ATOM 921 N N . ARG A 1 109 ? 21.748 -1.722 -22.036 1.00 76.44 109 ARG A N 1
ATOM 922 C CA . ARG A 1 109 ? 23.149 -2.141 -22.193 1.00 76.4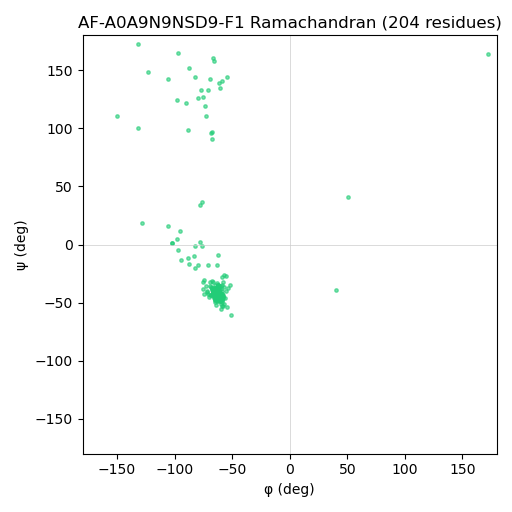4 109 ARG A CA 1
ATOM 923 C C . ARG A 1 109 ? 23.341 -3.211 -23.263 1.00 76.44 109 ARG A C 1
ATOM 925 O O . ARG A 1 109 ? 24.365 -3.200 -23.928 1.00 76.44 109 ARG A O 1
ATOM 932 N N . LEU A 1 110 ? 22.380 -4.119 -23.428 1.00 79.31 110 LEU A N 1
ATOM 933 C CA . LEU A 1 110 ? 22.448 -5.170 -24.450 1.00 79.31 110 LEU A CA 1
ATOM 934 C C . LEU A 1 110 ? 22.187 -4.643 -25.863 1.00 79.31 110 LEU A C 1
ATOM 936 O O . LEU A 1 110 ? 22.692 -5.209 -26.827 1.00 79.31 110 LEU A O 1
ATOM 940 N N . LYS A 1 111 ? 21.374 -3.593 -25.998 1.00 73.31 111 LYS A N 1
ATOM 941 C CA . LYS A 1 111 ? 20.986 -3.036 -27.301 1.00 73.31 111 LYS A CA 1
ATOM 942 C C . LYS A 1 111 ? 21.874 -1.877 -27.755 1.00 73.31 111 LYS A C 1
ATOM 944 O O . LYS A 1 111 ? 21.809 -1.522 -28.929 1.00 73.31 111 LYS A O 1
ATOM 949 N N . ILE A 1 112 ? 22.690 -1.326 -26.852 1.00 68.19 112 ILE A N 1
ATOM 950 C CA . ILE A 1 112 ? 23.535 -0.139 -27.056 1.00 68.19 112 ILE A CA 1
ATOM 951 C C . ILE A 1 112 ? 24.451 -0.239 -28.281 1.00 68.19 112 ILE A C 1
ATOM 953 O O . ILE A 1 112 ? 24.538 0.732 -29.017 1.00 68.19 112 ILE A O 1
ATOM 957 N N . GLU A 1 113 ? 25.002 -1.417 -28.590 1.00 63.66 113 GLU A N 1
ATOM 958 C CA . GLU A 1 113 ? 25.949 -1.608 -29.708 1.00 63.66 113 GLU A CA 1
ATOM 959 C C . GLU A 1 113 ? 25.370 -1.296 -31.109 1.00 63.66 113 GLU A C 1
ATOM 961 O O . GLU A 1 113 ? 26.113 -1.271 -32.084 1.00 63.66 113 GLU A O 1
ATOM 966 N N . ASN A 1 114 ? 24.055 -1.065 -31.238 1.00 65.69 114 ASN A N 1
ATOM 967 C CA . ASN A 1 114 ? 23.385 -0.764 -32.511 1.00 65.69 114 ASN A CA 1
ATOM 968 C C . ASN A 1 114 ? 22.503 0.500 -32.467 1.00 65.69 114 ASN A C 1
ATOM 970 O O . ASN A 1 114 ? 21.600 0.636 -33.296 1.00 65.69 114 ASN A O 1
ATOM 974 N N . PHE A 1 115 ? 22.685 1.405 -31.498 1.00 67.88 115 PHE A N 1
ATOM 975 C CA . PHE A 1 115 ? 21.771 2.540 -31.330 1.00 67.88 115 PHE A CA 1
ATOM 976 C C . PHE A 1 115 ? 21.893 3.596 -32.441 1.00 67.88 115 PHE A C 1
ATOM 978 O O . PHE A 1 115 ? 22.969 4.070 -32.780 1.00 67.88 115 PHE A O 1
ATOM 985 N N . ASN A 1 116 ? 20.745 4.012 -32.976 1.00 70.06 116 ASN A N 1
ATOM 986 C CA . ASN A 1 116 ? 20.579 5.210 -33.800 1.00 70.06 116 ASN A CA 1
ATOM 987 C C . ASN A 1 116 ? 19.369 6.017 -33.290 1.00 70.06 116 ASN A C 1
ATOM 989 O O . ASN A 1 116 ? 18.611 5.538 -32.442 1.00 70.06 116 ASN A O 1
ATOM 993 N N . ASP A 1 117 ? 19.150 7.225 -33.813 1.00 71.62 117 ASP A N 1
ATOM 994 C CA . ASP A 1 117 ? 18.075 8.118 -33.346 1.00 71.62 117 ASP A CA 1
ATOM 995 C C . ASP A 1 117 ? 16.661 7.516 -33.443 1.00 71.62 117 ASP A C 1
ATOM 997 O O . ASP A 1 117 ? 15.802 7.786 -32.598 1.00 71.62 117 ASP A O 1
ATOM 1001 N N . ASN A 1 118 ? 16.407 6.660 -34.439 1.00 75.12 118 ASN A N 1
ATOM 1002 C CA . ASN A 1 118 ? 15.119 5.977 -34.578 1.00 75.12 118 ASN A CA 1
ATOM 1003 C C . ASN A 1 118 ? 14.931 4.921 -33.477 1.00 75.12 118 ASN A C 1
ATOM 1005 O O . ASN A 1 118 ? 13.891 4.896 -32.818 1.00 75.12 118 ASN A O 1
ATOM 1009 N N . LEU A 1 119 ? 15.968 4.123 -33.208 1.00 73.25 119 LEU A N 1
ATOM 1010 C CA . LEU A 1 119 ? 15.987 3.147 -32.115 1.00 73.25 119 LEU A CA 1
ATOM 1011 C C . LEU A 1 119 ? 15.855 3.818 -30.745 1.00 73.25 119 LEU A C 1
ATOM 1013 O O . LEU A 1 119 ? 15.179 3.280 -29.869 1.00 73.25 119 LEU A O 1
ATOM 1017 N N . ARG A 1 120 ? 16.415 5.021 -30.569 1.00 78.94 120 ARG A N 1
ATOM 1018 C CA . ARG A 1 120 ? 16.238 5.823 -29.352 1.00 78.94 120 ARG A CA 1
ATOM 1019 C C . ARG A 1 120 ? 14.776 6.154 -29.090 1.00 78.94 120 ARG A C 1
ATOM 1021 O O . ARG A 1 120 ? 14.281 5.908 -27.990 1.00 78.94 120 ARG A O 1
ATOM 1028 N N . ASN A 1 121 ? 14.076 6.693 -30.082 1.00 81.62 121 ASN A N 1
ATOM 1029 C CA . ASN A 1 121 ? 12.673 7.074 -29.922 1.00 81.62 121 ASN A CA 1
ATOM 1030 C C . ASN A 1 121 ? 11.775 5.859 -29.647 1.00 81.62 121 ASN A C 1
ATOM 1032 O O . ASN A 1 121 ? 10.920 5.915 -28.756 1.00 81.62 121 ASN A O 1
ATOM 1036 N N . ASP A 1 122 ? 12.022 4.744 -30.338 1.00 80.75 122 ASP A N 1
ATOM 1037 C CA . ASP A 1 122 ? 11.326 3.478 -30.092 1.00 80.75 122 ASP A CA 1
ATOM 1038 C C . ASP A 1 122 ? 11.598 2.947 -28.677 1.00 80.75 122 ASP A C 1
ATOM 1040 O O . ASP A 1 122 ? 10.692 2.463 -27.991 1.00 80.75 122 ASP A O 1
ATOM 1044 N N . TYR A 1 123 ? 12.825 3.113 -28.183 1.00 80.50 123 TYR A N 1
ATOM 1045 C CA . TYR A 1 123 ? 13.199 2.688 -26.842 1.00 80.50 123 TYR A CA 1
ATOM 1046 C C . TYR A 1 123 ? 12.548 3.532 -25.741 1.00 80.50 123 TYR A C 1
ATOM 1048 O O . TYR A 1 123 ? 12.012 2.992 -24.774 1.00 80.50 123 TYR A O 1
ATOM 1056 N N . VAL A 1 124 ? 12.516 4.860 -25.888 1.00 84.88 124 VAL A N 1
ATOM 1057 C CA . VAL A 1 124 ? 11.828 5.760 -24.940 1.00 84.88 124 VAL A CA 1
ATOM 1058 C C . VAL A 1 124 ? 10.332 5.440 -24.855 1.00 84.88 124 VAL A C 1
ATOM 1060 O O . VAL A 1 124 ? 9.723 5.513 -23.776 1.00 84.88 124 VAL A O 1
ATOM 1063 N N . LYS A 1 125 ? 9.731 5.049 -25.983 1.00 85.19 125 LYS A N 1
ATOM 1064 C CA . LYS A 1 125 ? 8.352 4.566 -26.024 1.00 85.19 125 LYS A CA 1
ATOM 1065 C C . LYS A 1 125 ? 8.202 3.250 -25.253 1.00 85.19 125 LYS A C 1
ATOM 1067 O O . LYS A 1 125 ? 7.345 3.178 -24.374 1.00 85.19 125 LYS A O 1
ATOM 1072 N N . SER A 1 126 ? 9.091 2.282 -25.482 1.00 82.50 126 SER A N 1
ATOM 1073 C CA . SER A 1 126 ? 9.132 1.008 -24.747 1.00 82.50 126 SER A CA 1
ATOM 1074 C C . SER A 1 126 ? 9.292 1.202 -23.231 1.00 82.50 126 SER A C 1
ATOM 1076 O O . SER A 1 126 ? 8.550 0.607 -22.453 1.00 82.50 126 SER A O 1
ATOM 1078 N N . ILE A 1 127 ? 10.171 2.108 -22.775 1.00 83.94 127 ILE A N 1
ATOM 1079 C CA . ILE A 1 127 ? 10.290 2.471 -21.347 1.00 83.94 127 ILE A CA 1
ATOM 1080 C C . ILE A 1 127 ? 8.941 2.947 -20.798 1.00 83.94 127 ILE A C 1
ATOM 1082 O O . ILE A 1 127 ? 8.527 2.541 -19.715 1.00 83.94 127 ILE A O 1
ATOM 1086 N N . SER A 1 128 ? 8.248 3.815 -21.536 1.00 83.81 128 SER A N 1
ATOM 1087 C CA . SER A 1 128 ? 6.971 4.375 -21.083 1.00 83.81 128 SER A CA 1
ATOM 1088 C C . SER A 1 128 ? 5.896 3.292 -20.925 1.00 83.81 128 SER A C 1
ATOM 1090 O O . SER A 1 128 ? 5.112 3.353 -19.981 1.00 83.81 128 SER A O 1
ATOM 1092 N N . GLU A 1 129 ? 5.887 2.296 -21.812 1.00 83.19 129 GLU A N 1
ATOM 1093 C CA . GLU A 1 129 ? 4.988 1.137 -21.748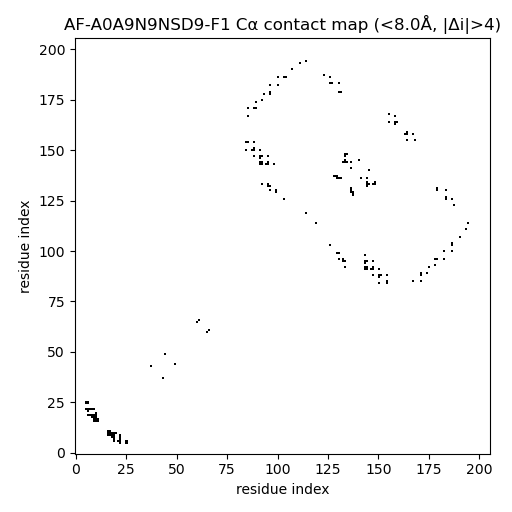 1.00 83.19 129 GLU A CA 1
ATOM 1094 C C . GLU A 1 129 ? 5.365 0.190 -20.593 1.00 83.19 129 GLU A C 1
ATOM 1096 O O . GLU A 1 129 ? 4.501 -0.228 -19.823 1.00 83.19 129 GLU A O 1
ATOM 1101 N N . ASN A 1 130 ? 6.660 -0.075 -20.395 1.00 82.38 130 ASN A N 1
ATOM 1102 C CA . ASN A 1 130 ? 7.168 -0.960 -19.339 1.00 82.38 130 ASN A CA 1
ATOM 1103 C C . ASN A 1 130 ? 7.036 -0.387 -17.921 1.00 82.38 130 ASN A C 1
ATOM 1105 O O . ASN A 1 130 ? 7.115 -1.137 -16.946 1.00 82.38 130 ASN A O 1
ATOM 1109 N N . LEU A 1 131 ? 6.842 0.926 -17.792 1.00 88.00 131 LEU A N 1
ATOM 1110 C CA . LEU A 1 131 ? 6.614 1.612 -16.519 1.00 88.00 131 LEU A CA 1
ATOM 1111 C C . LEU A 1 131 ? 5.122 1.817 -16.200 1.00 88.00 131 LEU A C 1
ATOM 1113 O O . LEU A 1 131 ? 4.794 2.533 -15.245 1.00 88.00 131 LEU A O 1
ATOM 1117 N N . ASP A 1 132 ? 4.198 1.173 -16.928 1.00 85.75 132 ASP A N 1
ATOM 1118 C CA . ASP A 1 132 ? 2.757 1.204 -16.622 1.00 85.75 132 ASP A CA 1
ATOM 1119 C C . ASP A 1 132 ? 2.346 0.308 -15.428 1.00 85.75 132 ASP A C 1
ATOM 1121 O O . ASP A 1 132 ? 1.276 -0.295 -15.369 1.00 85.75 132 ASP A O 1
ATOM 1125 N N . ILE A 1 133 ? 3.207 0.250 -14.417 1.00 87.81 133 ILE A N 1
ATOM 1126 C CA . ILE A 1 133 ? 3.118 -0.606 -13.232 1.00 87.81 133 ILE A CA 1
ATOM 1127 C C . ILE A 1 133 ? 2.514 0.125 -12.018 1.00 87.81 133 ILE A C 1
ATOM 1129 O O . ILE A 1 133 ? 2.418 1.357 -12.020 1.00 87.81 133 ILE A O 1
ATOM 1133 N N . PRO A 1 134 ? 2.078 -0.604 -10.968 1.00 79.25 134 PRO A N 1
ATOM 1134 C CA . PRO A 1 134 ? 1.948 -2.069 -10.881 1.00 79.25 134 PRO A CA 1
ATOM 1135 C C . PRO A 1 134 ? 0.702 -2.622 -11.595 1.00 79.25 134 PRO A C 1
ATOM 1137 O O . PRO A 1 134 ? 0.446 -3.826 -11.552 1.00 79.25 134 PRO A O 1
ATOM 1140 N N . MET A 1 135 ? -0.095 -1.766 -12.248 1.00 79.56 135 MET A N 1
ATOM 1141 C CA . MET A 1 135 ? -1.371 -2.146 -12.873 1.00 79.56 135 MET A CA 1
ATOM 1142 C C . MET A 1 135 ? -1.197 -2.988 -14.135 1.00 79.56 135 MET A C 1
ATOM 1144 O O . MET A 1 135 ? -1.938 -3.949 -14.344 1.00 79.56 135 MET A O 1
ATOM 1148 N N . ARG A 1 136 ? -0.208 -2.657 -14.961 1.00 80.94 136 ARG A N 1
ATOM 1149 C CA . ARG A 1 136 ? 0.108 -3.367 -16.196 1.00 80.94 136 ARG A CA 1
ATOM 1150 C C . ARG A 1 136 ? 1.602 -3.635 -16.221 1.00 80.94 136 ARG A C 1
ATOM 1152 O O . ARG A 1 136 ? 2.413 -2.762 -16.495 1.00 80.94 136 ARG A O 1
ATOM 1159 N N . CYS A 1 137 ? 1.951 -4.862 -15.863 1.00 83.88 137 CYS A N 1
ATOM 1160 C CA . CYS A 1 137 ? 3.316 -5.340 -15.944 1.00 83.88 137 CYS A CA 1
ATOM 1161 C C . CYS A 1 137 ? 3.474 -6.133 -17.244 1.00 83.88 137 CYS A C 1
ATOM 1163 O O . CYS A 1 137 ? 2.714 -7.067 -17.491 1.00 83.88 137 CYS A O 1
ATOM 1165 N N . SER A 1 138 ? 4.439 -5.737 -18.071 1.00 74.44 138 SER A N 1
ATOM 1166 C CA . SER A 1 138 ? 4.853 -6.443 -19.289 1.00 74.44 138 SER A CA 1
ATOM 1167 C C . SER A 1 138 ? 5.842 -7.585 -19.012 1.00 74.44 138 SER A C 1
ATOM 1169 O O . SER A 1 138 ? 6.112 -8.391 -19.899 1.00 74.44 138 SER A O 1
ATOM 1171 N N . ILE A 1 139 ? 6.367 -7.678 -17.785 1.00 76.50 139 ILE A N 1
ATOM 1172 C CA . ILE A 1 139 ? 7.282 -8.733 -17.343 1.00 76.50 139 ILE A CA 1
ATOM 1173 C C . ILE A 1 139 ? 6.451 -9.892 -16.770 1.00 76.50 139 ILE A C 1
ATOM 1175 O O . ILE A 1 139 ? 5.686 -9.704 -15.823 1.00 76.50 139 ILE A O 1
ATOM 1179 N N . HIS A 1 140 ? 6.603 -11.089 -17.343 1.00 75.38 140 HIS A N 1
ATOM 1180 C CA . HIS A 1 140 ? 5.938 -12.304 -16.856 1.00 75.38 140 HIS A CA 1
ATOM 1181 C C . HIS A 1 140 ? 6.368 -12.601 -15.407 1.00 75.38 140 HIS A C 1
ATOM 1183 O O . HIS A 1 140 ? 7.554 -12.512 -15.094 1.00 75.38 140 HIS A O 1
ATOM 1189 N N . ASP A 1 141 ? 5.412 -12.928 -14.531 1.00 77.56 141 ASP A N 1
ATOM 1190 C CA . ASP A 1 141 ? 5.622 -13.242 -13.104 1.00 77.56 141 ASP A CA 1
ATOM 1191 C C . ASP A 1 141 ? 6.450 -12.209 -12.316 1.00 77.56 141 ASP A C 1
ATOM 1193 O O . ASP A 1 141 ? 7.290 -12.548 -11.479 1.00 77.56 141 ASP A O 1
ATOM 1197 N N . CYS A 1 142 ? 6.228 -10.912 -12.556 1.00 89.56 142 CYS A N 1
ATOM 1198 C CA . CYS A 1 142 ? 6.864 -9.876 -11.745 1.00 89.56 142 CYS A CA 1
ATOM 1199 C C . CYS A 1 142 ? 6.307 -9.865 -10.309 1.00 89.56 142 CYS A C 1
ATOM 1201 O O . CYS A 1 142 ? 5.307 -9.200 -10.016 1.00 89.56 142 CYS A O 1
ATOM 1203 N N . GLN A 1 143 ? 7.011 -10.548 -9.403 1.00 93.00 143 GLN A N 1
ATOM 1204 C CA . GLN A 1 143 ? 6.636 -10.654 -7.991 1.00 93.00 143 GLN A CA 1
ATOM 1205 C C . GLN A 1 143 ? 6.491 -9.287 -7.312 1.00 93.00 143 GLN A C 1
ATOM 1207 O O . GLN A 1 143 ? 5.598 -9.090 -6.493 1.00 93.00 143 GLN A O 1
ATOM 1212 N N . GLU A 1 144 ? 7.335 -8.312 -7.661 1.00 94.69 144 GLU A N 1
ATOM 1213 C CA . GLU A 1 144 ? 7.258 -6.974 -7.064 1.00 94.69 144 GLU A CA 1
ATOM 1214 C C . GLU A 1 144 ? 5.985 -6.226 -7.481 1.00 94.69 144 GLU A C 1
ATOM 1216 O O . GLU A 1 144 ? 5.352 -5.568 -6.653 1.00 94.69 144 GLU A O 1
ATOM 1221 N N . CYS A 1 145 ? 5.547 -6.377 -8.736 1.00 94.00 145 CYS A N 1
ATOM 1222 C CA . CYS A 1 145 ? 4.269 -5.827 -9.186 1.00 94.00 145 CYS A CA 1
ATOM 1223 C C . CYS A 1 145 ? 3.080 -6.526 -8.519 1.00 94.00 145 CYS A C 1
ATOM 1225 O O . CYS A 1 145 ? 2.108 -5.858 -8.163 1.00 94.00 145 CYS A O 1
ATOM 1227 N N . GLU A 1 146 ? 3.149 -7.845 -8.332 1.00 93.88 146 GLU A N 1
ATOM 1228 C CA . GLU A 1 146 ? 2.118 -8.607 -7.624 1.00 93.88 146 GLU A CA 1
ATOM 1229 C C . GLU A 1 146 ? 2.017 -8.177 -6.154 1.00 93.88 146 GLU A C 1
ATOM 1231 O O . GLU A 1 146 ? 0.928 -7.857 -5.675 1.00 93.88 146 GLU A O 1
ATOM 1236 N N . ASN A 1 147 ? 3.154 -8.058 -5.465 1.00 94.56 147 ASN A N 1
ATOM 1237 C CA . ASN A 1 147 ? 3.226 -7.585 -4.084 1.00 94.56 147 ASN A CA 1
ATOM 1238 C C . ASN A 1 147 ? 2.649 -6.170 -3.948 1.00 94.56 147 ASN A C 1
ATOM 1240 O O . ASN A 1 147 ? 1.840 -5.908 -3.057 1.00 94.56 147 ASN A O 1
ATOM 1244 N N . ALA A 1 148 ? 3.030 -5.256 -4.846 1.00 95.62 148 ALA A N 1
ATOM 1245 C CA . ALA A 1 148 ? 2.506 -3.894 -4.857 1.00 95.62 148 ALA A CA 1
ATOM 1246 C C . ALA A 1 148 ? 0.992 -3.858 -5.103 1.00 95.62 148 ALA A C 1
ATOM 1248 O O . ALA A 1 148 ? 0.283 -3.090 -4.453 1.00 95.62 148 ALA A O 1
ATOM 1249 N N . ARG A 1 149 ? 0.484 -4.704 -6.007 1.00 94.50 149 ARG A N 1
ATOM 1250 C CA . ARG A 1 149 ? -0.951 -4.816 -6.294 1.00 94.50 149 ARG A CA 1
ATOM 1251 C C . ARG A 1 149 ? -1.725 -5.378 -5.104 1.00 94.50 149 ARG A C 1
ATOM 1253 O O . ARG A 1 149 ? -2.747 -4.811 -4.739 1.00 94.50 149 ARG A O 1
ATOM 1260 N N . SER A 1 150 ? -1.202 -6.420 -4.466 1.00 94.75 150 SER A N 1
ATOM 1261 C CA . SER A 1 150 ? -1.804 -7.041 -3.285 1.00 94.75 150 SER A CA 1
ATOM 1262 C C . SER A 1 150 ? -1.922 -6.057 -2.115 1.00 94.75 150 SER A C 1
ATOM 1264 O O . SER A 1 150 ? -3.005 -5.882 -1.552 1.00 94.75 150 SER A O 1
ATOM 1266 N N . GLU A 1 151 ? -0.851 -5.324 -1.789 1.00 96.94 151 GLU A N 1
ATOM 1267 C CA . GLU A 1 151 ? -0.906 -4.298 -0.736 1.00 96.94 151 GLU A CA 1
ATOM 1268 C C . GLU A 1 151 ? -1.841 -3.140 -1.110 1.00 96.94 151 GLU A C 1
ATOM 1270 O O . GLU A 1 151 ? -2.533 -2.589 -0.252 1.00 96.94 151 GLU A O 1
ATOM 1275 N N . TRP A 1 152 ? -1.899 -2.774 -2.392 1.00 95.44 152 TRP A N 1
ATOM 1276 C CA . TRP A 1 152 ? -2.808 -1.741 -2.877 1.00 95.44 152 TRP A CA 1
ATOM 1277 C C . TRP A 1 152 ? -4.280 -2.147 -2.769 1.00 95.44 152 TRP A C 1
ATOM 1279 O O . TRP A 1 152 ? -5.103 -1.345 -2.325 1.00 95.44 152 TRP A O 1
ATOM 1289 N N . ASP A 1 153 ? -4.616 -3.387 -3.117 1.00 95.62 153 ASP A N 1
ATOM 1290 C CA . ASP A 1 153 ? -5.971 -3.917 -2.978 1.00 95.62 153 ASP A CA 1
ATOM 1291 C C . ASP A 1 153 ? -6.352 -4.083 -1.497 1.00 95.62 153 ASP A C 1
ATOM 1293 O O . ASP A 1 153 ? -7.466 -3.741 -1.101 1.00 95.62 153 ASP A O 1
ATOM 1297 N N . SER A 1 154 ? -5.400 -4.471 -0.642 1.00 96.62 154 SER A N 1
ATOM 1298 C CA . SER A 1 154 ? -5.565 -4.458 0.818 1.00 96.62 154 SER A CA 1
ATOM 1299 C C . SER A 1 154 ? -5.870 -3.053 1.359 1.00 96.62 154 SER A C 1
ATOM 1301 O O . SER A 1 154 ? -6.797 -2.877 2.155 1.00 96.62 154 SER A O 1
ATOM 1303 N N . LEU A 1 155 ? -5.150 -2.022 0.894 1.00 96.44 155 LEU A N 1
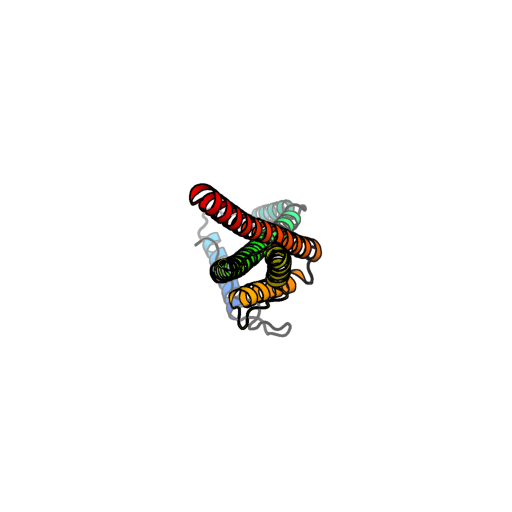ATOM 1304 C CA . LEU A 1 155 ? -5.412 -0.631 1.273 1.00 96.44 155 LEU A CA 1
ATOM 1305 C C . LEU A 1 155 ? -6.776 -0.144 0.768 1.00 96.44 155 LEU A C 1
ATOM 1307 O O . LEU A 1 155 ? -7.484 0.513 1.527 1.00 96.44 155 LEU A O 1
ATOM 1311 N N . LYS A 1 156 ? -7.161 -0.470 -0.472 1.00 95.56 156 LYS A N 1
ATOM 1312 C CA . LYS A 1 156 ? -8.490 -0.147 -1.018 1.00 95.56 156 LYS A CA 1
ATOM 1313 C C . LYS A 1 156 ? -9.601 -0.729 -0.157 1.00 95.56 156 LYS A C 1
ATOM 1315 O O . LYS A 1 156 ? -10.466 0.020 0.278 1.00 95.56 156 LYS A O 1
ATOM 1320 N N . ASN A 1 157 ? -9.518 -2.022 0.150 1.00 96.31 157 ASN A N 1
ATOM 1321 C CA . ASN A 1 157 ? -10.494 -2.701 0.999 1.00 96.31 157 ASN A CA 1
ATOM 1322 C C . ASN A 1 157 ? -10.562 -2.063 2.393 1.00 96.31 157 ASN A C 1
ATOM 1324 O O . ASN A 1 157 ? -11.643 -1.889 2.943 1.00 96.31 157 ASN A O 1
ATOM 1328 N N . TYR A 1 158 ? -9.419 -1.652 2.951 1.00 94.81 158 TYR A N 1
ATOM 1329 C CA . TYR A 1 158 ? -9.367 -0.964 4.242 1.00 94.81 158 TYR A CA 1
ATOM 1330 C C . TYR A 1 158 ? -10.081 0.400 4.246 1.00 94.81 158 TYR A C 1
ATOM 1332 O O . TYR A 1 158 ? -10.615 0.800 5.281 1.00 94.81 158 TYR A O 1
ATOM 1340 N N . VAL A 1 159 ? -10.080 1.134 3.127 1.00 94.88 159 VAL A N 1
ATOM 1341 C CA . VAL A 1 159 ? -10.697 2.470 3.034 1.00 94.88 159 VAL A CA 1
ATOM 1342 C C . VAL A 1 159 ? -12.059 2.489 2.338 1.00 94.88 159 VAL A C 1
ATOM 1344 O O . VAL A 1 159 ? -12.621 3.569 2.201 1.00 94.88 159 VAL A O 1
ATOM 1347 N N . GLU A 1 160 ? -12.592 1.346 1.899 1.00 94.31 160 GLU A N 1
ATOM 1348 C CA . GLU A 1 160 ? -13.762 1.271 1.007 1.00 94.31 160 GLU A CA 1
ATOM 1349 C C . GLU A 1 160 ? -14.996 2.007 1.554 1.00 94.31 160 GLU A C 1
ATOM 1351 O O . GLU A 1 160 ? -15.644 2.738 0.802 1.00 94.31 160 GLU A O 1
ATOM 1356 N N . ASP A 1 161 ? -15.227 1.895 2.865 1.00 91.00 161 ASP A N 1
ATOM 1357 C CA . ASP A 1 161 ? -16.350 2.500 3.595 1.00 91.00 161 ASP A CA 1
ATOM 1358 C C . ASP A 1 161 ? -15.934 3.708 4.460 1.00 91.00 161 ASP A C 1
ATOM 1360 O O . ASP A 1 161 ? -16.653 4.111 5.375 1.00 91.00 161 ASP A O 1
ATOM 1364 N N . LYS A 1 162 ? -14.744 4.278 4.225 1.00 88.44 162 LYS A N 1
ATOM 1365 C CA . LYS A 1 162 ? -14.212 5.407 5.006 1.00 88.44 162 LYS A CA 1
ATOM 1366 C C . LYS A 1 162 ? -14.286 6.709 4.211 1.00 88.44 162 LYS A C 1
ATOM 1368 O O . LYS A 1 162 ? -13.909 6.743 3.042 1.00 88.44 162 LYS A O 1
ATOM 1373 N N . ASP A 1 163 ? -14.598 7.823 4.877 1.00 85.81 163 ASP A N 1
ATOM 1374 C CA . ASP A 1 163 ? -14.590 9.170 4.264 1.00 85.81 163 ASP A CA 1
ATOM 1375 C C . ASP A 1 163 ? -13.235 9.520 3.618 1.00 85.81 163 ASP A C 1
ATOM 1377 O O . ASP A 1 163 ? -13.138 10.262 2.641 1.00 85.81 163 ASP A O 1
ATOM 1381 N N . SER A 1 164 ? -12.162 8.918 4.135 1.00 85.69 164 SER A N 1
ATOM 1382 C CA . SER A 1 164 ? -10.793 9.082 3.653 1.00 85.69 164 SER A CA 1
ATOM 1383 C C . SER A 1 164 ? -10.453 8.338 2.354 1.00 85.69 164 SER A C 1
ATOM 1385 O O . SER A 1 164 ? -9.314 8.455 1.880 1.00 85.69 164 SER A O 1
ATOM 1387 N N . LYS A 1 165 ? -11.389 7.582 1.763 1.00 92.50 165 LYS A N 1
ATOM 1388 C CA . LYS A 1 165 ? -11.181 6.773 0.551 1.00 92.50 165 LYS A CA 1
ATOM 1389 C C . LYS A 1 165 ? -10.556 7.569 -0.586 1.00 92.50 165 LYS A C 1
ATOM 1391 O O . LYS A 1 165 ? -9.448 7.264 -1.024 1.00 92.50 165 LYS A O 1
ATOM 1396 N N . ASN A 1 166 ? -11.238 8.620 -1.034 1.00 92.12 166 ASN A N 1
ATOM 1397 C CA . ASN A 1 166 ? -10.836 9.383 -2.218 1.00 92.12 166 ASN A CA 1
ATOM 1398 C C . ASN A 1 166 ? -9.455 10.027 -2.043 1.00 92.12 166 ASN A C 1
ATOM 1400 O O . ASN A 1 166 ? -8.622 9.966 -2.949 1.00 92.12 166 ASN A O 1
ATOM 1404 N N . ASP A 1 167 ? -9.179 10.575 -0.860 1.00 89.88 167 ASP A N 1
ATOM 1405 C CA . ASP A 1 167 ? -7.882 11.174 -0.538 1.00 89.88 167 ASP A CA 1
ATOM 1406 C C . ASP A 1 167 ? -6.752 10.149 -0.525 1.00 89.88 167 ASP A C 1
ATOM 1408 O O . ASP A 1 167 ? -5.664 10.406 -1.049 1.00 89.88 167 ASP A O 1
ATOM 1412 N N . THR A 1 168 ? -7.016 8.967 0.027 1.00 91.50 168 THR A N 1
ATOM 1413 C CA . THR A 1 168 ? -6.051 7.865 0.069 1.00 91.50 168 THR A CA 1
ATOM 1414 C C . THR A 1 168 ? -5.730 7.376 -1.338 1.00 91.50 168 THR A C 1
ATOM 1416 O O . THR A 1 168 ? -4.558 7.271 -1.706 1.00 91.50 168 THR A O 1
ATOM 1419 N N . LEU A 1 169 ? -6.763 7.155 -2.159 1.00 94.06 169 LEU A N 1
ATOM 1420 C CA . LEU A 1 169 ? -6.582 6.686 -3.528 1.00 94.06 169 LEU A CA 1
ATOM 1421 C C . LEU A 1 169 ? -5.838 7.714 -4.385 1.00 94.06 169 LEU A C 1
ATOM 1423 O O . LEU A 1 169 ? -4.911 7.370 -5.119 1.00 94.06 169 LEU A O 1
ATOM 1427 N N . ARG A 1 170 ? -6.188 8.997 -4.241 1.00 93.50 170 ARG A N 1
ATOM 1428 C CA . ARG A 1 170 ? -5.499 10.108 -4.904 1.00 93.50 170 ARG A CA 1
ATOM 1429 C C . ARG A 1 170 ? -4.030 10.190 -4.499 1.00 93.50 170 ARG A C 1
ATOM 1431 O O . ARG A 1 170 ? -3.185 10.400 -5.365 1.00 93.50 170 ARG A O 1
ATOM 1438 N N . THR A 1 171 ? -3.722 9.992 -3.218 1.00 92.62 171 THR A N 1
ATOM 1439 C CA . THR A 1 171 ? -2.346 10.028 -2.698 1.00 92.62 171 THR A CA 1
ATOM 1440 C C . THR A 1 171 ? -1.468 8.976 -3.366 1.00 92.62 171 THR A C 1
ATOM 1442 O O . THR A 1 171 ? -0.372 9.296 -3.825 1.00 92.62 171 THR A O 1
ATOM 1445 N N . ILE A 1 172 ? -1.943 7.733 -3.461 1.00 95.75 172 ILE A N 1
ATOM 1446 C CA . ILE A 1 172 ? -1.172 6.664 -4.103 1.00 95.75 172 ILE A CA 1
ATOM 1447 C C . ILE A 1 172 ? -1.109 6.849 -5.621 1.00 95.75 172 ILE A C 1
ATOM 1449 O O . ILE A 1 172 ? -0.034 6.705 -6.191 1.00 95.75 172 ILE A O 1
ATOM 1453 N N . ASN A 1 173 ? -2.194 7.251 -6.285 1.00 94.69 173 ASN A N 1
ATOM 1454 C CA . ASN A 1 173 ? -2.156 7.519 -7.728 1.00 94.69 173 ASN A CA 1
ATOM 1455 C C . ASN A 1 173 ? -1.163 8.636 -8.082 1.00 94.69 173 ASN A C 1
ATOM 1457 O O . ASN A 1 173 ? -0.408 8.520 -9.047 1.00 94.69 173 ASN A O 1
ATOM 1461 N N . HIS A 1 174 ? -1.129 9.707 -7.283 1.00 94.81 174 HIS A N 1
ATOM 1462 C CA . HIS A 1 174 ? -0.145 10.774 -7.446 1.00 94.81 174 HIS A CA 1
ATOM 1463 C C . HIS A 1 174 ? 1.280 10.254 -7.228 1.00 94.81 174 HIS A C 1
ATOM 1465 O O . HIS A 1 174 ? 2.178 10.587 -7.997 1.00 94.81 174 HIS A O 1
ATOM 1471 N N . TYR A 1 175 ? 1.471 9.396 -6.224 1.00 94.44 175 TYR A N 1
ATOM 1472 C CA . TYR A 1 175 ? 2.756 8.761 -5.957 1.00 94.44 175 TYR A CA 1
ATOM 1473 C C . TYR A 1 175 ? 3.236 7.889 -7.122 1.00 94.44 175 TYR A C 1
ATOM 1475 O O . TYR A 1 175 ? 4.364 8.054 -7.570 1.00 94.44 175 TYR A O 1
ATOM 1483 N N . ILE A 1 176 ? 2.372 7.024 -7.666 1.00 94.12 176 ILE A N 1
ATOM 1484 C CA . ILE A 1 176 ? 2.680 6.177 -8.830 1.00 94.12 176 ILE A CA 1
ATOM 1485 C C . ILE A 1 176 ? 3.080 7.041 -10.023 1.00 94.12 176 ILE A C 1
ATOM 1487 O O . ILE A 1 176 ? 4.077 6.757 -10.682 1.00 94.12 176 ILE A O 1
ATOM 1491 N N . LYS A 1 177 ? 2.331 8.119 -10.290 1.00 94.00 177 LYS A N 1
ATOM 1492 C CA . LYS A 1 177 ? 2.656 9.052 -11.372 1.00 94.00 177 LYS A CA 1
ATOM 1493 C C . LYS A 1 177 ? 4.032 9.686 -11.163 1.00 94.00 177 LYS A C 1
ATOM 1495 O O . LYS A 1 177 ? 4.825 9.729 -12.095 1.00 94.00 177 LYS A O 1
ATOM 1500 N N . HIS A 1 178 ? 4.320 10.151 -9.950 1.00 93.31 178 HIS A N 1
ATOM 1501 C CA . HIS A 1 178 ? 5.614 10.743 -9.622 1.00 93.31 178 HIS A CA 1
ATOM 1502 C C . HIS A 1 178 ? 6.763 9.735 -9.778 1.00 93.31 178 HIS A C 1
ATOM 1504 O O . HIS A 1 178 ? 7.754 10.041 -10.433 1.00 93.31 178 HIS A O 1
ATOM 1510 N N . ALA A 1 179 ? 6.621 8.529 -9.222 1.00 93.31 179 ALA A N 1
ATOM 1511 C CA . ALA A 1 179 ? 7.614 7.464 -9.338 1.00 93.31 179 ALA A CA 1
ATOM 1512 C C . ALA A 1 179 ? 7.874 7.094 -10.806 1.00 93.31 179 ALA A C 1
ATOM 1514 O O . ALA A 1 179 ? 9.024 6.999 -11.220 1.00 93.31 179 ALA A O 1
ATOM 1515 N N . ARG A 1 180 ? 6.815 6.997 -11.621 1.00 93.62 180 ARG A N 1
ATOM 1516 C CA . ARG A 1 180 ? 6.915 6.747 -13.064 1.00 93.62 180 ARG A CA 1
ATOM 1517 C C . ARG A 1 180 ? 7.739 7.802 -13.786 1.00 93.62 180 ARG A C 1
ATOM 1519 O O . ARG A 1 180 ? 8.666 7.445 -14.506 1.00 93.62 180 ARG A O 1
ATOM 1526 N N . GLU A 1 181 ? 7.405 9.078 -13.610 1.00 92.44 181 GLU A N 1
ATOM 1527 C CA . GLU A 1 181 ? 8.127 10.169 -14.275 1.00 92.44 181 GLU A CA 1
ATOM 1528 C C . GLU A 1 181 ? 9.583 10.247 -13.809 1.00 92.44 181 GLU A C 1
ATOM 1530 O O . GLU A 1 181 ? 10.485 10.425 -14.629 1.00 92.44 181 GLU A O 1
ATOM 1535 N N . TYR A 1 182 ? 9.825 10.045 -12.511 1.00 91.50 182 TYR A N 1
ATOM 1536 C CA . TYR A 1 182 ? 11.172 9.990 -11.953 1.00 91.50 182 TYR A CA 1
ATOM 1537 C C . TYR A 1 182 ? 11.994 8.860 -12.588 1.00 91.50 182 TYR A C 1
ATOM 1539 O O . TYR A 1 182 ? 13.039 9.120 -13.182 1.00 91.50 182 TYR A O 1
ATOM 1547 N N . THR A 1 183 ? 11.493 7.620 -12.550 1.00 92.06 183 THR A N 1
ATOM 1548 C CA . THR A 1 183 ? 12.178 6.456 -13.127 1.00 92.06 183 THR A CA 1
ATOM 1549 C C . THR A 1 183 ? 12.397 6.607 -14.629 1.00 92.06 183 THR A C 1
ATOM 1551 O O . THR A 1 183 ? 13.486 6.315 -15.121 1.00 92.06 183 THR A O 1
ATOM 1554 N N . LYS A 1 184 ? 11.394 7.102 -15.365 1.00 91.88 184 LYS A N 1
ATOM 1555 C CA . LYS A 1 184 ? 11.515 7.381 -16.799 1.00 91.88 184 LYS A CA 1
ATOM 1556 C C . LYS A 1 184 ? 12.638 8.375 -17.070 1.00 91.88 184 LYS A C 1
ATOM 1558 O O . LYS A 1 184 ? 13.483 8.110 -17.918 1.00 91.88 184 LYS A O 1
ATOM 1563 N N . THR A 1 185 ? 12.663 9.488 -16.340 1.00 91.31 185 THR A N 1
ATOM 1564 C CA . THR A 1 185 ? 13.696 10.520 -16.488 1.00 91.31 185 THR A CA 1
ATOM 1565 C C . THR A 1 185 ? 15.084 9.936 -16.250 1.00 91.31 185 THR A C 1
ATOM 1567 O O . THR A 1 185 ? 15.975 10.147 -17.067 1.00 91.31 185 THR A O 1
ATOM 1570 N N . THR A 1 186 ? 15.259 9.137 -15.193 1.00 89.00 186 THR A N 1
ATOM 1571 C CA . THR A 1 186 ? 16.536 8.474 -14.900 1.00 89.00 186 THR A CA 1
ATOM 1572 C C . T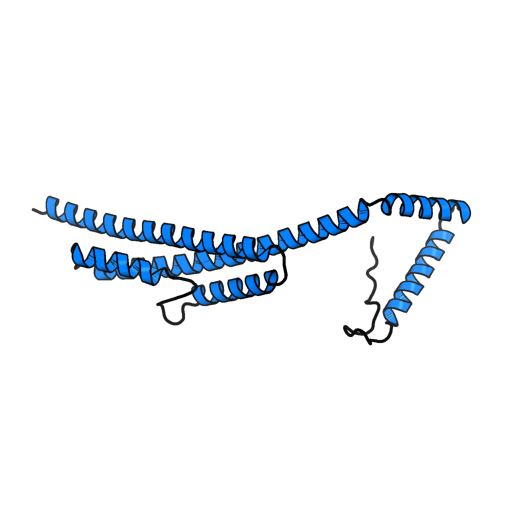HR A 1 186 ? 16.976 7.535 -16.025 1.00 89.00 186 THR A C 1
ATOM 1574 O O . THR A 1 186 ? 18.129 7.590 -16.441 1.00 89.00 186 THR A O 1
ATOM 1577 N N . LEU A 1 187 ? 16.076 6.699 -16.552 1.00 89.00 187 LEU A N 1
ATOM 1578 C CA . LEU A 1 187 ? 16.403 5.771 -17.641 1.00 89.00 187 LEU A CA 1
ATOM 1579 C C . LEU A 1 187 ? 16.749 6.497 -18.947 1.00 89.00 187 LEU A C 1
ATOM 1581 O O . LEU A 1 187 ? 17.679 6.092 -19.639 1.00 89.00 187 LEU A O 1
ATOM 1585 N N . VAL A 1 188 ? 16.030 7.575 -19.272 1.00 88.31 188 VAL A N 1
ATOM 1586 C CA . VAL A 1 188 ? 16.322 8.405 -20.452 1.00 88.31 188 VAL A CA 1
ATOM 1587 C C . VAL A 1 188 ? 17.678 9.094 -20.304 1.00 88.31 188 VAL A C 1
ATOM 1589 O O . VAL A 1 188 ? 18.477 9.050 -21.228 1.00 88.31 188 VAL A O 1
ATOM 1592 N N . GLN A 1 189 ? 17.988 9.651 -19.131 1.00 86.50 189 GLN A N 1
ATOM 1593 C CA . GLN A 1 189 ? 19.300 10.255 -18.869 1.00 86.50 189 GLN A CA 1
ATOM 1594 C C . GLN A 1 189 ? 20.443 9.242 -18.977 1.00 86.50 189 GLN A C 1
ATOM 1596 O O . GLN A 1 189 ? 21.502 9.573 -19.501 1.00 86.50 189 GLN A O 1
ATOM 1601 N N . MET A 1 190 ? 20.240 8.010 -18.497 1.00 83.56 190 MET A N 1
ATOM 1602 C CA . MET A 1 190 ? 21.218 6.932 -18.671 1.00 83.56 190 MET A CA 1
ATOM 1603 C C . MET A 1 190 ? 21.437 6.616 -20.151 1.00 83.56 190 MET A C 1
ATOM 1605 O O . MET A 1 190 ? 22.579 6.463 -20.572 1.00 83.56 190 MET A O 1
ATOM 1609 N N . LEU A 1 191 ? 20.359 6.546 -20.936 1.00 82.50 191 LEU A N 1
ATOM 1610 C CA . LEU A 1 191 ? 20.436 6.313 -22.374 1.00 82.50 191 LEU A CA 1
ATOM 1611 C C . LEU A 1 191 ? 21.193 7.437 -23.099 1.00 82.50 191 LEU A C 1
ATOM 1613 O O . LEU A 1 191 ? 22.103 7.158 -23.873 1.00 82.50 191 LEU A O 1
ATOM 1617 N N . ASP A 1 192 ? 20.865 8.693 -22.798 1.00 82.31 192 ASP A N 1
ATOM 1618 C CA . ASP A 1 192 ? 21.491 9.867 -23.417 1.00 82.31 192 ASP A CA 1
ATOM 1619 C C . ASP A 1 192 ? 22.983 9.968 -23.067 1.00 82.31 192 ASP A C 1
ATOM 1621 O O . ASP A 1 192 ? 23.815 10.252 -23.927 1.00 82.31 192 ASP A O 1
ATOM 1625 N N . ALA A 1 193 ? 23.349 9.683 -21.813 1.00 80.56 193 ALA A N 1
ATOM 1626 C CA . ALA A 1 193 ? 24.746 9.659 -21.384 1.00 80.56 193 ALA A CA 1
ATOM 1627 C C . ALA A 1 193 ? 25.566 8.590 -22.124 1.00 80.56 193 ALA A C 1
ATOM 1629 O O . ALA A 1 193 ? 26.745 8.806 -22.404 1.00 80.56 193 ALA A O 1
ATOM 1630 N N . HIS A 1 194 ? 24.951 7.450 -22.447 1.00 71.88 194 HIS A N 1
ATOM 1631 C CA . HIS A 1 194 ? 25.600 6.411 -23.238 1.00 71.88 194 HIS A CA 1
ATOM 1632 C C . HIS A 1 194 ? 25.857 6.854 -24.683 1.00 71.88 194 HIS A C 1
ATOM 1634 O O . HIS A 1 194 ? 26.967 6.648 -25.165 1.00 71.88 194 HIS A O 1
ATOM 1640 N N . GLN A 1 195 ? 24.896 7.518 -25.333 1.00 68.75 195 GLN A N 1
ATOM 1641 C CA . GLN A 1 195 ? 25.078 8.035 -26.698 1.00 68.75 195 GLN A CA 1
ATOM 1642 C C . GLN A 1 195 ? 26.210 9.070 -26.777 1.00 68.75 195 GLN A C 1
ATOM 1644 O O . GLN A 1 195 ? 27.100 8.951 -27.610 1.00 68.75 195 GLN A O 1
ATOM 1649 N N . ILE A 1 196 ? 26.245 10.030 -25.844 1.00 68.75 196 ILE A N 1
ATOM 1650 C CA . ILE A 1 196 ? 27.308 11.053 -25.795 1.00 68.75 196 ILE A CA 1
ATOM 1651 C C . ILE A 1 196 ? 28.694 10.413 -25.592 1.00 68.75 196 ILE A C 1
ATOM 1653 O O . ILE A 1 196 ? 29.690 10.885 -26.138 1.00 68.75 196 ILE A O 1
ATOM 1657 N N . GLY A 1 197 ? 28.775 9.334 -24.806 1.00 60.25 197 GLY A N 1
ATOM 1658 C CA . GLY A 1 197 ? 30.022 8.602 -24.584 1.00 60.25 197 GLY A CA 1
ATOM 1659 C C . GLY A 1 197 ? 30.587 7.942 -25.848 1.00 60.25 197 GLY A C 1
ATOM 1660 O O . GLY A 1 197 ? 31.806 7.938 -26.014 1.00 60.25 197 GLY A O 1
ATOM 1661 N N . GLU A 1 198 ? 29.729 7.417 -26.729 1.00 57.38 198 GLU A N 1
ATOM 1662 C CA . GLU A 1 198 ? 30.125 6.833 -28.023 1.00 57.38 198 GLU A CA 1
ATOM 1663 C C . GLU A 1 198 ? 30.495 7.898 -29.069 1.00 57.38 198 GLU A C 1
ATOM 1665 O O . GLU A 1 198 ? 31.472 7.735 -29.806 1.00 57.38 198 GLU A O 1
ATOM 1670 N N . ASP A 1 199 ? 29.775 9.022 -29.101 1.00 56.47 199 ASP A N 1
ATOM 1671 C CA . ASP A 1 199 ? 30.096 10.144 -29.994 1.00 56.47 199 ASP A CA 1
ATOM 1672 C C . ASP A 1 199 ? 31.471 10.747 -29.652 1.00 56.47 199 ASP A C 1
ATOM 1674 O O . ASP A 1 199 ? 32.295 10.999 -30.532 1.00 56.47 199 ASP A O 1
ATOM 1678 N N . CYS A 1 200 ? 31.789 10.895 -28.360 1.00 49.44 200 CYS A N 1
ATOM 1679 C CA . CYS A 1 200 ? 33.115 11.349 -27.947 1.00 49.44 200 CYS A CA 1
ATOM 1680 C C . CYS A 1 200 ? 34.222 10.340 -28.304 1.00 49.44 200 CYS A C 1
ATOM 1682 O O . CYS A 1 200 ? 35.279 10.744 -28.781 1.00 49.44 200 CYS A O 1
ATOM 1684 N N . THR A 1 201 ? 34.041 9.031 -28.098 1.00 52.31 201 THR A N 1
ATOM 1685 C CA . THR A 1 201 ? 35.096 8.055 -28.446 1.00 52.31 201 THR A CA 1
ATOM 1686 C C . THR A 1 201 ? 35.336 7.954 -29.951 1.00 52.31 201 THR A C 1
ATOM 1688 O O . THR A 1 201 ? 36.476 7.736 -30.357 1.00 52.31 201 THR A O 1
ATOM 1691 N N . THR A 1 202 ? 34.310 8.152 -30.780 1.00 52.00 202 THR A N 1
ATOM 1692 C CA . THR A 1 202 ? 34.449 8.169 -32.245 1.00 52.00 202 THR A CA 1
ATOM 1693 C C . THR A 1 202 ? 35.092 9.453 -32.780 1.00 52.00 202 THR A C 1
ATOM 1695 O O . THR A 1 202 ? 35.860 9.374 -33.740 1.00 52.00 202 THR A O 1
ATOM 1698 N N . GLU A 1 203 ? 34.880 10.612 -32.144 1.00 47.78 203 GLU A N 1
ATOM 1699 C CA . GLU A 1 203 ? 35.599 11.857 -32.475 1.00 47.78 203 GLU A CA 1
ATOM 1700 C C . GLU A 1 203 ? 37.088 11.823 -32.094 1.00 47.78 203 GLU A C 1
ATOM 1702 O O . GLU A 1 203 ? 37.902 12.419 -32.792 1.00 47.78 203 GLU A O 1
ATOM 1707 N N . PHE A 1 204 ? 37.471 11.124 -31.018 1.00 45.88 204 PHE A N 1
ATOM 1708 C CA . PHE A 1 204 ? 38.874 11.041 -30.574 1.00 45.88 204 PHE A CA 1
ATOM 1709 C C . PHE A 1 204 ? 39.683 9.893 -31.208 1.00 45.88 204 PHE A C 1
ATOM 1711 O O . PHE A 1 204 ? 40.903 9.852 -31.033 1.00 45.88 204 PHE A O 1
ATOM 1718 N N . MET A 1 205 ? 39.038 8.947 -31.903 1.00 44.06 205 MET A N 1
ATOM 1719 C CA . MET A 1 205 ? 39.709 7.842 -32.612 1.00 44.06 205 MET A CA 1
ATOM 1720 C C . MET A 1 205 ? 39.824 8.039 -34.136 1.00 44.06 205 MET A C 1
ATOM 1722 O O . MET A 1 205 ? 40.376 7.164 -34.807 1.00 44.06 205 MET A O 1
ATOM 1726 N N . ASN A 1 206 ? 39.350 9.171 -34.669 1.00 40.25 206 ASN A N 1
ATOM 1727 C CA . ASN A 1 206 ? 39.618 9.649 -36.035 1.00 40.25 206 ASN A CA 1
ATOM 1728 C C . ASN A 1 206 ? 40.658 10.779 -36.033 1.00 40.25 206 ASN A C 1
ATOM 1730 O O . ASN A 1 206 ? 41.297 10.972 -37.093 1.00 40.25 206 ASN A O 1
#

Nearest PDB structures (foldseek):
  6mrt-assembly1_A  TM=3.552E-01  e=2.210E+00  Escherichia coli K-12
  6ixe-assembly1_A  TM=2.022E-01  e=5.061E+00  Homo sapiens

Sequence (206 aa):
ELLKQFHPFKNGASTYAPPSEQYHEDVNKLYEDILKACKDLSSKIEFKQWHELVKSYWESVSHEQFAVQFKNVKEMYEFIERREKITKVKEKIDLAFRAHAEWSSKDIRLKIENFNDNLRNDYVKSISENLDIPMRCSIHDCQECENARSEWDSLKNYVEDKDSKNDTLRTINHYIKHAREYTKTTLVQMLDAHQIGEDCTTEFMN

Secondary structure (DSSP, 8-state):
---PPPPPSBSSSSTTPPBPHHHHHHHHHHHHHHHHHHHH-SS---HHHHHHHHHHHHHHHHTTHHHHHHHHHHHHHHHHHHHHHHHHHHHHHHHHHHHHHHHHHHHHHHHGGG--HHHHHHHHHHHHHHTSTTTS--STT-HHHHHHHHHHHHHHHHHTTSTTHHHHHHHHHHHHHHHHHHHHHHHHHHHHHHHHHHHHHHHH--

InterPro domains:
  IPR030383 Very large inducible GTPASE (VLIG)-type guanine nucleotide-binding (G) domain [PS51717] (1-55)

Mean predicted aligned error: 16.28 Å

pLDDT: mean 78.86, std 14.02, range [40.25, 97.38]